Protein AF-G9NHC1-F1 (afdb_monomer)

Secondary structure (DSSP, 8-state):
----------HHHHHHHHHHHHHHHS-----PPTTS-HHHHHHHHHHHHHHHHHHHHHSS--------EEEE--TTTHHHHHHHHHHH-TTSEEEEE-TT-SS--EETTEEEEPHHHHHHHHHT--TT-HHHHHEEEEE-HHHHHSTTS--------------------------PPPPP------------

InterPro domains:
  IPR000330 SNF2, N-terminal domain [PF00176] (25-150)
  IPR027417 P-loop containing nucleoside triphosphate hydrolase [SSF52540] (21-145)
  IPR038718 SNF2-like, N-terminal domain superfamily [G3DSA:3.40.50.10810] (11-159)

Foldseek 3Di:
DDDPDPDPDDLVVVLVVVVVCCVVVVDDDDDDDPPPCPLVSVLVNLVVVLVVLVVVCVPPPNPQFAAEAEAADDPVCLVVSVVVSCVVPVQAAEAEEEPPPPDFDQDPNDTHDDPVVVVVVVVPDGRSDSNNSSYYYYYYPVRCVPPPDDDDDDDDDPDDPPPPDPDPPPPDPDPDDDDDDDDDDDDDDDDD

Nearest PDB structures (foldseek):
  7to2-assembly1_A  TM=6.399E-01  e=1.489E+00  Homo sapiens
  7jk3-assembly1_B  TM=2.546E-0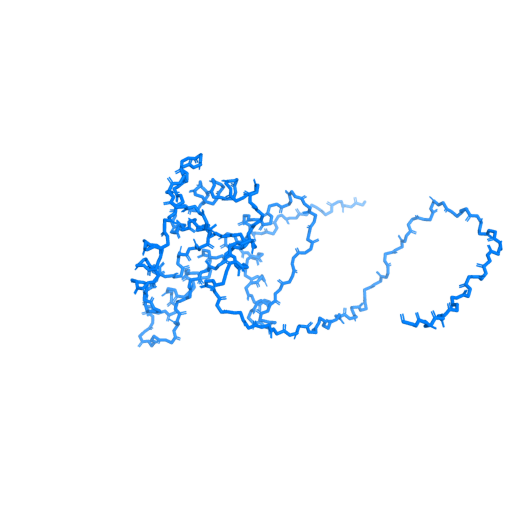1  e=1.489E+00  Drosophila melanogaster
  7xpc-assembly2_C  TM=3.602E-01  e=5.722E+00  Solanum lycopersicum

Solvent-accessible surface area (backbone atoms only — not comparable to full-atom values): 12430 Å² total; per-residue (Å²): 135,83,80,76,75,80,70,79,72,53,70,64,62,55,46,49,53,51,50,54,47,35,70,75,61,72,61,83,85,85,86,70,69,87,91,71,52,62,67,58,51,53,52,51,43,48,55,50,50,35,53,53,48,46,58,54,43,74,45,99,57,82,78,58,72,32,55,66,42,80,44,80,37,59,82,85,53,44,61,58,50,51,52,53,44,48,72,77,40,66,83,48,49,75,43,40,46,58,66,89,52,92,58,64,54,72,51,95,88,43,63,34,46,40,69,71,60,46,52,53,54,58,72,69,50,43,48,83,36,69,66,24,28,35,25,36,39,40,31,29,66,68,32,59,65,42,92,84,52,93,83,82,89,76,94,80,82,82,78,76,78,82,65,98,60,82,74,80,81,72,83,89,82,76,89,73,84,84,77,83,86,80,90,83,84,82,83,86,78,86,79,135

Radius of gyration: 23.49 Å; Cα contacts (8 Å, |Δi|>4): 163; chains: 1; bounding box: 64×56×60 Å

pLDDT: mean 71.67, std 17.67, range [36.22, 90.56]

Mean predicted aligned error: 14.32 Å

Structure (mmCIF, N/CA/C/O backbone):
data_AF-G9NHC1-F1
#
_entry.id   AF-G9NHC1-F1
#
loop_
_atom_site.group_PDB
_atom_site.id
_atom_site.type_symbol
_atom_site.label_atom_id
_atom_site.label_alt_id
_atom_site.label_comp_id
_atom_site.label_asym_id
_atom_site.label_entity_id
_atom_site.label_seq_id
_atom_site.pdbx_PDB_ins_code
_atom_site.Cartn_x
_atom_site.Cartn_y
_atom_site.Cartn_z
_atom_site.occupancy
_atom_site.B_iso_or_equiv
_atom_site.auth_seq_id
_atom_site.auth_comp_id
_atom_site.auth_asym_id
_atom_site.auth_atom_id
_atom_site.pdbx_PDB_model_num
ATOM 1 N N . MET A 1 1 ? 43.800 -13.404 6.581 1.00 40.25 1 MET A N 1
ATOM 2 C CA . MET A 1 1 ? 42.346 -13.585 6.381 1.00 40.25 1 MET A CA 1
ATOM 3 C C . MET A 1 1 ? 41.742 -12.240 6.024 1.00 40.25 1 MET A C 1
ATOM 5 O O . MET A 1 1 ? 41.646 -11.362 6.869 1.00 40.25 1 MET A O 1
ATOM 9 N N . THR A 1 2 ? 41.452 -12.030 4.746 1.00 39.31 2 THR A N 1
ATOM 10 C CA . THR A 1 2 ? 40.876 -10.788 4.229 1.00 39.31 2 THR A CA 1
ATOM 11 C C . THR A 1 2 ? 39.385 -10.758 4.549 1.00 39.31 2 THR A C 1
ATOM 13 O O . THR A 1 2 ? 38.606 -11.541 4.009 1.00 39.31 2 THR A O 1
ATOM 16 N N . HIS A 1 3 ? 38.978 -9.859 5.448 1.00 37.81 3 HIS A N 1
ATOM 17 C CA . HIS A 1 3 ? 37.573 -9.508 5.619 1.00 37.81 3 HIS A CA 1
ATOM 18 C C . HIS A 1 3 ? 37.052 -8.980 4.279 1.00 37.81 3 HIS A C 1
ATOM 20 O O . HIS A 1 3 ? 37.350 -7.850 3.890 1.00 37.81 3 HIS A O 1
ATOM 26 N N . LYS A 1 4 ? 36.287 -9.804 3.551 1.00 39.81 4 LYS A N 1
ATOM 27 C CA . LYS A 1 4 ? 35.480 -9.326 2.428 1.00 39.81 4 LYS A CA 1
ATOM 28 C C . LYS A 1 4 ? 34.515 -8.289 2.995 1.00 39.81 4 LYS A C 1
ATOM 30 O O . LYS A 1 4 ? 33.572 -8.639 3.703 1.00 39.81 4 LYS A O 1
ATOM 35 N N . LYS A 1 5 ? 34.784 -7.009 2.719 1.00 38.62 5 LYS A N 1
ATOM 36 C CA . LYS A 1 5 ? 33.812 -5.931 2.901 1.00 38.62 5 LYS A CA 1
ATOM 37 C C . LYS A 1 5 ? 32.551 -6.361 2.162 1.00 38.62 5 LYS A C 1
ATOM 39 O O . LYS A 1 5 ? 32.595 -6.603 0.960 1.00 38.62 5 LYS A O 1
ATOM 44 N N . HIS A 1 6 ? 31.462 -6.515 2.906 1.00 38.75 6 HIS A N 1
ATOM 45 C CA . HIS A 1 6 ? 30.147 -6.742 2.335 1.00 38.75 6 HIS A CA 1
ATOM 46 C C . HIS A 1 6 ? 29.801 -5.471 1.560 1.00 38.75 6 HIS A C 1
ATOM 48 O O . HIS A 1 6 ? 29.453 -4.448 2.149 1.00 38.75 6 HIS A O 1
ATOM 54 N N .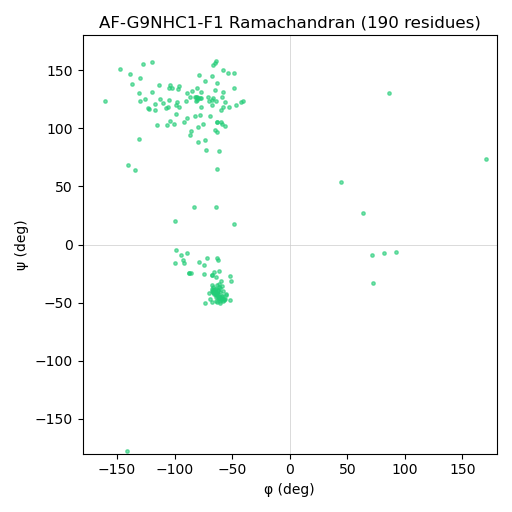 GLU A 1 7 ? 30.017 -5.504 0.250 1.00 36.88 7 GLU A N 1
ATOM 55 C CA . GLU A 1 7 ? 29.646 -4.412 -0.633 1.00 36.88 7 GLU A CA 1
ATOM 56 C C . GLU A 1 7 ? 28.129 -4.218 -0.489 1.00 36.88 7 GLU A C 1
ATOM 58 O O . GLU A 1 7 ? 27.383 -5.207 -0.552 1.00 36.88 7 GLU A O 1
ATOM 63 N N . PRO A 1 8 ? 27.646 -2.998 -0.200 1.00 43.09 8 PRO A N 1
ATOM 64 C CA . PRO A 1 8 ? 26.220 -2.753 -0.136 1.00 43.09 8 PRO A CA 1
ATOM 65 C C . PRO A 1 8 ? 25.671 -3.019 -1.533 1.00 43.09 8 PRO A C 1
ATOM 67 O O . PRO A 1 8 ? 25.899 -2.236 -2.454 1.00 43.09 8 PRO A O 1
ATOM 70 N N . GLN A 1 9 ? 24.978 -4.150 -1.702 1.00 49.19 9 GLN A N 1
ATOM 71 C CA . GLN A 1 9 ? 24.189 -4.401 -2.899 1.00 49.19 9 GLN A CA 1
ATOM 72 C C . GLN A 1 9 ? 23.372 -3.141 -3.159 1.00 49.19 9 GLN A C 1
ATOM 74 O O . GLN A 1 9 ? 22.603 -2.710 -2.298 1.00 49.19 9 GLN A O 1
ATOM 79 N N . SER A 1 10 ? 23.584 -2.538 -4.328 1.00 56.91 10 SER A N 1
ATOM 80 C CA . SER A 1 10 ? 22.787 -1.416 -4.805 1.00 56.91 10 SER A CA 1
ATOM 81 C C . SER A 1 10 ? 21.316 -1.707 -4.510 1.00 56.91 10 SER A C 1
ATOM 83 O O . SER A 1 10 ? 20.785 -2.738 -4.933 1.00 56.91 10 SER A O 1
ATOM 85 N N . ASN A 1 11 ? 20.656 -0.812 -3.766 1.00 67.62 11 ASN A N 1
ATOM 86 C CA . ASN A 1 11 ? 19.249 -0.968 -3.384 1.00 67.62 11 ASN A CA 1
ATOM 87 C C . ASN A 1 11 ? 18.354 -1.254 -4.607 1.00 67.62 11 ASN A C 1
ATOM 89 O O . ASN A 1 11 ? 17.329 -1.917 -4.473 1.00 67.62 11 ASN A O 1
ATOM 93 N N . ALA A 1 12 ? 18.756 -0.808 -5.804 1.00 72.62 12 ALA A N 1
ATOM 94 C CA . ALA A 1 12 ? 18.073 -1.108 -7.058 1.00 72.62 12 ALA A CA 1
ATOM 95 C C . ALA A 1 12 ? 18.206 -2.584 -7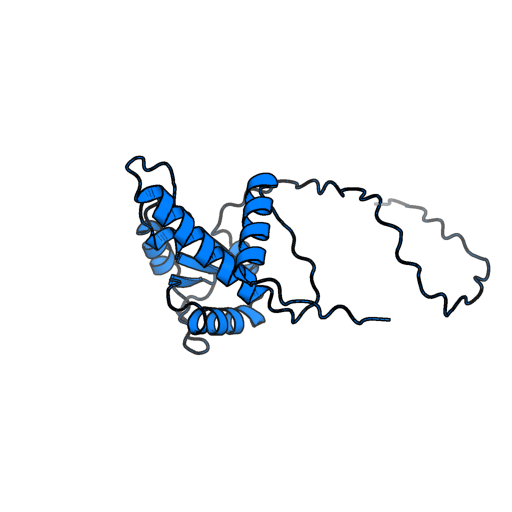.474 1.00 72.62 12 ALA A C 1
ATOM 97 O O . ALA A 1 12 ? 17.197 -3.215 -7.773 1.00 72.62 12 ALA A O 1
ATOM 98 N N . ALA A 1 13 ? 19.412 -3.160 -7.432 1.00 80.12 13 ALA A N 1
ATOM 99 C CA . ALA A 1 13 ? 19.637 -4.569 -7.773 1.00 80.12 13 ALA A CA 1
ATOM 100 C C . ALA A 1 13 ? 18.856 -5.512 -6.841 1.00 80.12 13 ALA A C 1
ATOM 102 O O . ALA A 1 13 ? 18.295 -6.519 -7.274 1.00 80.12 13 ALA A O 1
ATOM 103 N N . TYR A 1 14 ? 18.754 -5.145 -5.561 1.00 82.12 14 TYR A N 1
ATOM 104 C CA . TYR A 1 14 ? 17.958 -5.893 -4.594 1.00 82.12 14 TYR A CA 1
ATOM 105 C C . TYR A 1 14 ? 16.450 -5.843 -4.898 1.00 82.12 14 TYR A C 1
ATOM 107 O O . TYR A 1 14 ? 15.768 -6.863 -4.796 1.00 82.12 14 TYR A O 1
ATOM 115 N N . LEU A 1 15 ? 15.920 -4.683 -5.305 1.00 83.62 15 LEU A N 1
ATOM 116 C CA . LEU A 1 15 ? 14.510 -4.541 -5.689 1.00 83.62 15 LEU A CA 1
ATOM 117 C C . LEU A 1 15 ? 14.170 -5.310 -6.970 1.00 83.62 15 LEU A C 1
ATOM 119 O O . LEU A 1 15 ? 13.107 -5.923 -7.025 1.00 83.62 15 LEU A O 1
ATOM 123 N N . VAL A 1 16 ? 15.077 -5.327 -7.951 1.00 84.62 16 VAL A N 1
ATOM 124 C CA . VAL A 1 16 ? 14.933 -6.139 -9.171 1.00 84.62 16 VAL A CA 1
ATOM 125 C C . VAL A 1 16 ? 14.858 -7.625 -8.814 1.00 84.62 16 VAL A C 1
ATOM 127 O O . VAL A 1 16 ? 13.912 -8.297 -9.203 1.00 84.62 16 VAL A O 1
ATOM 130 N N . CYS A 1 17 ? 15.754 -8.114 -7.952 1.00 84.50 17 CYS A N 1
ATOM 131 C CA . CYS A 1 17 ? 15.714 -9.502 -7.479 1.00 84.50 17 CYS A CA 1
ATOM 132 C C . CYS A 1 17 ? 14.384 -9.862 -6.785 1.00 84.50 17 CYS A C 1
ATOM 134 O O . CYS A 1 17 ? 13.850 -10.953 -6.987 1.00 84.50 17 CYS A O 1
ATOM 136 N N . ILE A 1 18 ? 13.822 -8.954 -5.976 1.00 83.69 18 ILE A N 1
ATOM 137 C CA . ILE A 1 18 ? 12.495 -9.156 -5.367 1.00 83.69 18 ILE A CA 1
ATOM 138 C C . ILE A 1 18 ? 11.408 -9.227 -6.444 1.00 83.69 18 ILE A C 1
ATOM 140 O O . ILE A 1 18 ? 10.546 -10.101 -6.375 1.00 83.69 18 ILE A O 1
ATOM 144 N N . HIS A 1 19 ? 11.440 -8.325 -7.423 1.00 84.88 19 HIS A N 1
ATOM 145 C CA . HIS A 1 19 ? 10.468 -8.279 -8.515 1.00 84.88 19 HIS A CA 1
ATOM 146 C C . HIS A 1 19 ? 10.477 -9.544 -9.365 1.00 84.88 19 HIS A C 1
ATOM 148 O O . HIS A 1 19 ? 9.417 -10.108 -9.624 1.00 84.88 19 HIS A O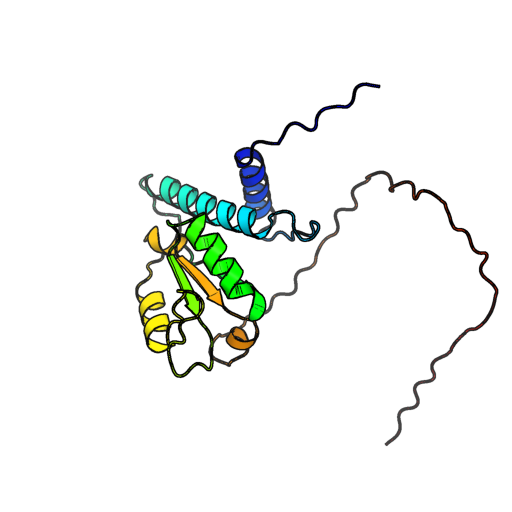 1
ATOM 154 N N . ASP A 1 20 ? 11.658 -10.029 -9.734 1.00 85.50 20 ASP A N 1
ATOM 155 C CA . ASP A 1 20 ? 11.801 -11.236 -10.548 1.00 85.50 20 ASP A CA 1
ATOM 156 C C . ASP A 1 20 ? 11.270 -12.465 -9.804 1.00 85.50 20 ASP A C 1
ATOM 158 O O . ASP A 1 20 ? 10.487 -13.239 -10.354 1.00 85.50 20 ASP A O 1
ATOM 162 N N . LYS A 1 21 ? 11.578 -12.586 -8.505 1.00 82.94 21 LYS A N 1
ATOM 163 C CA . LYS A 1 21 ? 11.013 -13.645 -7.654 1.00 82.94 21 LYS A CA 1
ATOM 164 C C . LYS A 1 21 ? 9.497 -13.548 -7.518 1.00 82.94 21 LYS A C 1
ATOM 166 O O . LYS A 1 21 ? 8.824 -14.572 -7.521 1.00 82.94 21 LYS A O 1
ATOM 171 N N . MET A 1 22 ? 8.949 -12.338 -7.404 1.00 83.31 22 MET A N 1
ATOM 172 C CA . MET A 1 22 ? 7.499 -12.130 -7.364 1.00 83.31 22 MET A CA 1
ATOM 173 C C . MET A 1 22 ? 6.832 -12.500 -8.694 1.00 83.31 22 MET A C 1
ATOM 175 O O . MET A 1 22 ? 5.737 -13.055 -8.672 1.00 83.31 22 MET A O 1
ATOM 179 N N . LYS A 1 23 ? 7.479 -12.234 -9.838 1.00 81.69 23 LYS A N 1
ATOM 180 C CA . LYS A 1 23 ? 7.000 -12.660 -11.162 1.00 81.69 23 LYS A CA 1
ATOM 181 C C . LYS A 1 23 ? 6.995 -14.182 -11.314 1.00 81.69 23 LYS A C 1
ATOM 183 O O . LYS A 1 23 ? 6.042 -14.715 -11.868 1.00 81.69 23 LYS A O 1
ATOM 188 N N . GLU A 1 24 ? 8.029 -14.863 -10.822 1.00 81.38 24 GLU A N 1
ATOM 189 C CA . GLU A 1 24 ? 8.158 -16.325 -10.906 1.00 81.38 24 GLU A CA 1
ATOM 190 C C . GLU A 1 24 ? 7.211 -17.046 -9.934 1.00 81.38 24 GLU A C 1
ATOM 192 O O . GLU A 1 24 ? 6.471 -17.943 -10.327 1.00 81.38 24 GLU A O 1
ATOM 197 N N . ALA A 1 25 ? 7.219 -16.654 -8.657 1.00 77.81 25 ALA A N 1
ATOM 198 C CA . ALA A 1 25 ? 6.522 -17.372 -7.591 1.00 77.81 25 ALA A CA 1
ATOM 199 C C . ALA A 1 25 ? 5.091 -16.871 -7.331 1.00 77.81 25 ALA A C 1
ATOM 201 O O . ALA A 1 25 ? 4.331 -17.517 -6.608 1.00 77.81 25 ALA A O 1
ATOM 202 N N . GLY A 1 26 ? 4.728 -15.685 -7.830 1.00 76.62 26 GLY A N 1
ATOM 203 C CA . GLY A 1 26 ? 3.461 -14.996 -7.544 1.00 76.62 26 GLY A CA 1
ATOM 204 C C . GLY A 1 26 ? 3.365 -14.406 -6.129 1.00 76.62 26 GLY A C 1
ATOM 205 O O . GLY A 1 26 ? 2.771 -13.343 -5.935 1.00 76.62 26 GLY A O 1
ATOM 206 N N . HIS A 1 27 ? 3.985 -15.049 -5.135 1.00 79.06 27 HIS A N 1
ATOM 207 C CA . HIS A 1 27 ? 4.003 -14.625 -3.736 1.00 79.06 27 HIS A CA 1
ATOM 208 C C . HIS A 1 27 ? 5.392 -14.818 -3.115 1.00 79.06 27 HIS A C 1
ATOM 210 O O . HIS A 1 27 ? 6.104 -15.767 -3.432 1.00 79.06 27 HIS A O 1
ATOM 216 N N . CYS A 1 28 ? 5.779 -13.936 -2.191 1.00 78.56 28 CYS A N 1
ATOM 217 C CA . CYS A 1 28 ? 7.037 -14.038 -1.451 1.00 78.56 28 CYS A CA 1
ATOM 218 C C . CYS A 1 28 ? 6.822 -13.716 0.027 1.00 78.56 28 CYS A C 1
ATOM 220 O O . CYS A 1 28 ? 6.154 -12.740 0.370 1.00 78.56 28 CYS A O 1
ATOM 222 N N . LEU A 1 29 ? 7.451 -14.503 0.902 1.00 81.88 29 LEU A N 1
ATOM 223 C CA . LEU A 1 29 ? 7.491 -14.243 2.337 1.00 81.88 29 LEU A CA 1
ATOM 224 C C . LEU A 1 29 ? 8.852 -13.659 2.721 1.00 81.88 29 LEU A C 1
ATOM 226 O O . LEU A 1 29 ? 9.896 -14.156 2.299 1.00 81.88 29 LEU A O 1
ATOM 230 N N . ARG A 1 30 ? 8.851 -12.601 3.539 1.00 80.81 30 ARG A N 1
ATOM 231 C CA . ARG A 1 30 ? 10.084 -11.964 4.012 1.00 80.81 30 ARG A CA 1
ATOM 232 C C . ARG A 1 30 ? 10.245 -12.094 5.521 1.00 80.81 30 ARG A C 1
ATOM 234 O O . ARG A 1 30 ? 9.676 -11.318 6.284 1.00 80.81 30 ARG A O 1
ATOM 241 N N . CYS A 1 31 ? 11.117 -13.010 5.929 1.00 83.75 31 CYS A N 1
ATOM 242 C CA . CYS A 1 31 ? 11.322 -13.402 7.328 1.00 83.75 31 CYS A CA 1
ATOM 243 C C . CYS A 1 31 ? 12.548 -12.758 8.004 1.00 83.75 31 CYS A C 1
ATOM 245 O O . CYS A 1 31 ? 13.046 -13.267 9.002 1.00 83.75 31 CYS A O 1
ATOM 247 N N . ASN A 1 32 ? 13.064 -11.639 7.487 1.00 83.56 32 ASN A N 1
ATOM 248 C CA . ASN A 1 32 ? 14.242 -10.987 8.075 1.00 83.56 32 ASN A CA 1
ATOM 249 C C . ASN A 1 32 ? 13.953 -10.453 9.493 1.00 83.56 32 ASN A C 1
ATOM 251 O O . ASN A 1 32 ? 12.814 -10.080 9.802 1.00 83.56 32 ASN A O 1
ATOM 255 N N . LYS A 1 33 ? 15.006 -10.294 10.311 1.00 82.94 33 LYS A N 1
ATOM 256 C CA . LYS A 1 33 ? 14.941 -9.714 11.668 1.00 82.94 33 LYS A CA 1
ATOM 257 C C . LYS A 1 33 ? 14.160 -8.386 11.706 1.00 82.94 33 LYS A C 1
ATOM 259 O O . LYS A 1 33 ? 14.115 -7.620 10.732 1.00 82.94 33 LYS A O 1
ATOM 264 N N . MET A 1 34 ? 13.473 -8.122 12.819 1.00 84.00 34 MET A N 1
ATOM 265 C CA . MET A 1 34 ? 12.818 -6.830 13.071 1.00 84.00 34 MET A CA 1
ATOM 266 C C . MET A 1 34 ? 13.836 -5.678 13.029 1.00 84.00 34 MET A C 1
ATOM 268 O O . MET A 1 34 ? 15.016 -5.884 13.291 1.00 84.00 34 MET A O 1
ATOM 272 N N . GLY A 1 35 ? 13.389 -4.484 12.630 1.00 81.56 35 GLY A N 1
ATOM 273 C CA . GLY A 1 35 ? 14.249 -3.296 12.516 1.00 81.56 35 GLY A CA 1
ATOM 274 C C . GLY A 1 35 ? 15.079 -3.184 11.229 1.00 81.56 35 GLY A C 1
ATOM 275 O O . GLY A 1 35 ? 15.636 -2.128 10.966 1.00 81.56 35 GLY A O 1
ATOM 276 N N . LEU A 1 36 ? 15.112 -4.205 10.365 1.00 82.62 36 LEU A N 1
ATOM 277 C CA . LEU A 1 36 ? 15.905 -4.189 9.120 1.00 82.62 36 LEU A CA 1
ATOM 278 C C . LEU A 1 36 ? 15.220 -3.481 7.930 1.00 82.62 36 LEU A C 1
ATOM 280 O O . LEU A 1 36 ? 15.355 -3.909 6.785 1.00 82.62 36 LEU A O 1
ATOM 284 N N . GLY A 1 37 ? 14.413 -2.447 8.185 1.00 83.00 37 GLY A N 1
ATOM 285 C CA . GLY A 1 37 ? 13.832 -1.614 7.120 1.00 83.00 37 GLY A CA 1
ATOM 286 C C . GLY A 1 37 ? 12.878 -2.334 6.153 1.00 83.00 37 GLY A C 1
ATOM 287 O O . GLY A 1 37 ? 12.736 -1.921 5.003 1.00 83.00 37 GLY A O 1
ATOM 288 N N . LYS A 1 38 ? 12.206 -3.413 6.583 1.00 85.12 38 LYS A N 1
ATOM 289 C CA . LYS A 1 38 ? 11.281 -4.184 5.724 1.00 85.12 38 LYS A CA 1
ATOM 290 C C . LYS A 1 38 ? 10.187 -3.310 5.099 1.00 85.12 38 LYS A C 1
ATOM 292 O O . LYS A 1 38 ? 9.938 -3.434 3.903 1.00 85.12 38 LYS A O 1
ATOM 297 N N . THR A 1 39 ? 9.601 -2.408 5.888 1.00 83.88 39 THR A N 1
ATOM 298 C CA . THR A 1 39 ? 8.585 -1.439 5.448 1.00 83.88 39 THR A CA 1
ATOM 299 C C . THR A 1 39 ? 9.091 -0.587 4.289 1.00 83.88 39 THR A C 1
ATOM 301 O O . THR A 1 39 ? 8.419 -0.464 3.272 1.00 83.88 39 THR A O 1
ATOM 304 N N . MET A 1 40 ? 10.311 -0.062 4.411 1.00 85.88 40 MET A N 1
ATOM 305 C CA . MET A 1 40 ? 10.930 0.807 3.411 1.00 85.88 40 MET A CA 1
ATOM 306 C C . MET A 1 40 ? 11.204 0.091 2.096 1.00 85.88 40 MET A C 1
ATOM 308 O O . MET A 1 40 ? 10.945 0.634 1.027 1.00 85.88 40 MET A O 1
ATOM 312 N N . VAL A 1 41 ? 11.687 -1.147 2.158 1.00 86.38 41 VAL A N 1
ATOM 313 C CA . VAL A 1 41 ? 11.883 -1.943 0.943 1.00 86.38 41 VAL A CA 1
ATOM 314 C C . VAL A 1 41 ? 10.548 -2.289 0.291 1.00 86.38 41 VAL A C 1
ATOM 316 O O . VAL A 1 41 ? 10.448 -2.231 -0.928 1.00 86.38 41 VAL A O 1
ATOM 319 N N . PHE A 1 42 ? 9.521 -2.631 1.075 1.00 84.56 42 PHE A N 1
ATOM 320 C CA . PHE A 1 42 ? 8.189 -2.902 0.534 1.00 84.56 42 PHE A CA 1
ATOM 321 C C . PHE A 1 42 ? 7.613 -1.658 -0.162 1.00 84.56 42 PHE A C 1
ATOM 323 O O . PHE A 1 42 ? 7.164 -1.734 -1.300 1.00 84.56 42 PHE A O 1
ATOM 330 N N . ALA A 1 43 ? 7.737 -0.490 0.467 1.00 84.44 43 ALA A N 1
ATOM 331 C CA . ALA A 1 43 ? 7.390 0.809 -0.104 1.00 84.44 43 ALA A CA 1
ATOM 332 C C . ALA A 1 43 ? 8.134 1.122 -1.410 1.00 84.44 43 ALA A C 1
ATOM 334 O O . ALA A 1 43 ? 7.531 1.520 -2.410 1.00 84.44 43 ALA A O 1
ATOM 335 N N . ALA A 1 44 ? 9.448 0.897 -1.418 1.00 87.00 44 ALA A N 1
ATOM 336 C CA . ALA A 1 44 ? 10.279 1.092 -2.595 1.00 87.00 44 ALA A CA 1
ATOM 337 C C . ALA A 1 44 ? 9.890 0.134 -3.730 1.00 87.00 44 ALA A C 1
ATOM 339 O O . ALA A 1 44 ? 9.848 0.554 -4.884 1.00 87.00 44 ALA A O 1
ATOM 340 N N . TYR A 1 45 ? 9.540 -1.113 -3.404 1.00 87.31 45 TYR A N 1
ATOM 341 C CA . TYR A 1 45 ? 9.044 -2.089 -4.369 1.00 87.31 45 TYR A CA 1
ATOM 342 C C . TYR A 1 45 ? 7.721 -1.651 -5.009 1.00 87.31 45 TYR A C 1
ATOM 344 O O . TYR A 1 45 ? 7.598 -1.713 -6.227 1.00 87.31 45 TYR A O 1
ATOM 352 N N . ILE A 1 46 ? 6.767 -1.125 -4.232 1.00 84.19 46 ILE A N 1
ATOM 353 C CA . ILE A 1 46 ? 5.496 -0.596 -4.767 1.00 84.19 46 ILE A CA 1
ATOM 354 C C . ILE A 1 46 ? 5.762 0.518 -5.779 1.00 84.19 46 ILE A C 1
ATOM 356 O O . ILE A 1 46 ? 5.248 0.493 -6.895 1.00 84.19 46 ILE A O 1
ATOM 360 N N . LYS A 1 47 ? 6.618 1.478 -5.411 1.00 85.00 47 LYS A N 1
ATOM 361 C CA . LYS A 1 47 ? 6.991 2.586 -6.296 1.00 85.00 47 LYS A CA 1
ATOM 362 C C . LYS A 1 47 ? 7.709 2.097 -7.554 1.00 85.00 47 LYS A C 1
ATOM 364 O O . LYS A 1 47 ? 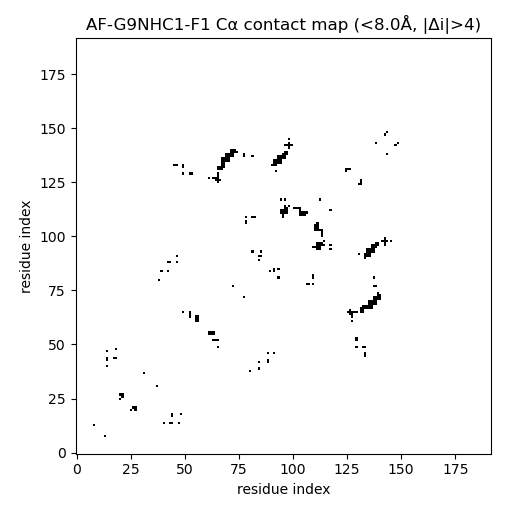7.457 2.618 -8.637 1.00 85.00 47 LYS A O 1
ATOM 369 N N . TYR A 1 48 ? 8.608 1.125 -7.413 1.00 87.00 48 TYR A N 1
ATOM 370 C CA . TYR A 1 48 ? 9.280 0.494 -8.544 1.00 87.00 48 TYR A CA 1
ATOM 371 C C . TYR A 1 48 ? 8.263 -0.175 -9.476 1.00 87.00 48 TYR A C 1
ATOM 373 O O . TYR A 1 48 ? 8.261 0.108 -10.670 1.00 87.00 48 TYR A O 1
ATOM 381 N N . ARG A 1 49 ? 7.330 -0.966 -8.932 1.00 83.69 49 ARG A N 1
ATOM 382 C CA . ARG A 1 49 ? 6.304 -1.653 -9.720 1.00 83.69 49 ARG A CA 1
ATOM 383 C C . ARG A 1 49 ? 5.382 -0.684 -10.458 1.00 83.69 49 ARG A C 1
ATOM 385 O O . ARG A 1 49 ? 5.094 -0.930 -11.624 1.00 83.69 49 ARG A O 1
ATOM 392 N N . ALA A 1 50 ? 4.957 0.402 -9.810 1.00 83.75 50 ALA A N 1
ATOM 393 C CA . ALA A 1 50 ? 4.142 1.436 -10.447 1.00 83.75 50 ALA A CA 1
ATOM 394 C C . ALA A 1 50 ? 4.859 2.053 -11.661 1.00 83.75 50 ALA A C 1
ATOM 396 O O . ALA A 1 50 ? 4.273 2.153 -12.732 1.00 83.75 50 ALA A O 1
ATOM 397 N N . ARG A 1 51 ? 6.156 2.366 -11.530 1.00 84.75 51 ARG A N 1
ATOM 398 C CA . ARG A 1 51 ? 6.973 2.893 -12.638 1.00 84.75 51 ARG A CA 1
ATOM 399 C C . ARG A 1 51 ? 7.166 1.900 -13.779 1.00 84.75 51 ARG A C 1
ATOM 401 O O . ARG A 1 51 ? 7.193 2.308 -14.931 1.00 84.75 51 ARG A O 1
ATOM 408 N N . GLU A 1 52 ? 7.340 0.619 -13.475 1.00 83.50 52 GLU A N 1
ATOM 409 C CA . GLU A 1 52 ? 7.449 -0.407 -14.520 1.00 83.50 52 GLU A CA 1
ATOM 410 C C . GLU A 1 52 ? 6.133 -0.540 -15.297 1.00 83.50 52 GLU A C 1
ATOM 412 O O . GLU A 1 52 ? 6.154 -0.563 -16.520 1.00 83.50 52 GLU A O 1
ATOM 417 N N . LEU A 1 53 ? 4.986 -0.528 -14.604 1.00 81.62 53 LEU A N 1
ATOM 418 C CA . LEU A 1 53 ? 3.672 -0.548 -15.257 1.00 81.62 53 LEU A CA 1
ATOM 419 C C . LEU A 1 53 ? 3.422 0.697 -16.127 1.00 81.62 53 LEU A C 1
ATOM 421 O O . LEU A 1 53 ? 2.781 0.586 -17.167 1.00 81.62 53 LEU A O 1
ATOM 425 N N . GLU A 1 54 ? 3.920 1.864 -15.711 1.00 82.19 54 GLU A N 1
ATOM 426 C CA . GLU A 1 54 ? 3.860 3.106 -16.495 1.00 82.19 54 GLU A CA 1
ATOM 427 C C . GLU A 1 54 ? 4.642 2.985 -17.808 1.00 82.19 54 GLU A C 1
ATOM 429 O O . GLU A 1 54 ? 4.086 3.247 -18.871 1.00 82.19 54 GLU A O 1
ATOM 434 N N . LYS A 1 55 ? 5.892 2.504 -17.754 1.00 82.81 55 LYS A N 1
ATOM 435 C CA . LYS A 1 55 ? 6.714 2.283 -18.957 1.00 82.81 55 LYS A CA 1
ATOM 436 C C . LYS A 1 55 ? 6.079 1.283 -19.920 1.00 82.81 55 LYS A C 1
ATOM 438 O O . LYS A 1 55 ? 6.107 1.493 -21.128 1.00 82.81 55 LYS A O 1
ATOM 443 N N . ASP A 1 56 ? 5.504 0.205 -19.385 1.00 75.75 56 ASP A N 1
ATOM 444 C CA . ASP A 1 56 ? 4.843 -0.820 -20.194 1.00 75.75 56 ASP A CA 1
ATOM 445 C C . ASP A 1 56 ? 3.608 -0.261 -20.933 1.00 75.75 56 ASP A C 1
ATOM 447 O O . ASP A 1 56 ? 3.274 -0.760 -22.006 1.00 75.75 56 ASP A O 1
ATOM 451 N N . ASN A 1 57 ? 2.943 0.769 -20.387 1.00 72.00 57 ASN A N 1
ATOM 452 C CA . ASN A 1 57 ? 1.773 1.419 -20.996 1.00 72.00 57 ASN A CA 1
ATOM 453 C C . ASN A 1 57 ? 2.116 2.555 -21.976 1.00 72.00 57 ASN A C 1
ATOM 455 O O . ASN A 1 57 ? 1.317 2.830 -22.869 1.00 72.00 57 ASN A O 1
ATOM 459 N N . ASP A 1 58 ? 3.285 3.193 -21.854 1.00 69.06 58 ASP A N 1
ATOM 460 C CA . ASP A 1 58 ? 3.758 4.201 -22.822 1.00 69.06 58 ASP A CA 1
ATOM 461 C C . ASP A 1 58 ? 4.031 3.590 -24.211 1.00 69.06 58 ASP A C 1
ATOM 463 O O . ASP A 1 58 ? 3.964 4.261 -25.248 1.00 69.06 58 ASP A O 1
ATOM 467 N N . HIS A 1 59 ? 4.298 2.286 -24.262 1.00 58.66 59 HIS A N 1
ATOM 468 C CA . HIS A 1 59 ? 4.338 1.533 -25.505 1.00 58.66 59 HIS A CA 1
ATOM 469 C C . HIS A 1 59 ? 2.904 1.173 -25.922 1.00 58.66 59 HIS A C 1
ATOM 471 O O . HIS A 1 59 ? 2.170 0.599 -25.133 1.00 58.66 59 HIS A O 1
ATOM 477 N N . ARG A 1 60 ? 2.524 1.517 -27.168 1.00 53.72 60 ARG A N 1
ATOM 478 C CA . ARG A 1 60 ? 1.179 1.538 -27.819 1.00 53.72 60 ARG A CA 1
ATOM 479 C C . ARG A 1 60 ? 0.254 0.301 -27.694 1.00 53.72 60 ARG A C 1
ATOM 481 O O . ARG A 1 60 ? -0.678 0.161 -28.482 1.00 53.72 60 ARG A O 1
ATOM 488 N N . ASN A 1 61 ? 0.477 -0.611 -26.758 1.00 55.66 61 ASN A N 1
ATOM 489 C CA . ASN A 1 61 ? -0.354 -1.775 -26.515 1.00 55.66 61 ASN A CA 1
ATOM 490 C C . ASN A 1 61 ? -0.671 -1.879 -25.010 1.00 55.66 61 ASN A C 1
ATOM 492 O O . ASN A 1 61 ? 0.101 -2.497 -24.272 1.00 55.66 61 ASN A O 1
ATOM 496 N N . PRO A 1 62 ? -1.781 -1.275 -24.540 1.00 61.81 62 PRO A N 1
ATOM 497 C CA . PRO A 1 62 ? -2.120 -1.209 -23.125 1.00 61.81 62 PRO A CA 1
ATOM 498 C C . PRO A 1 62 ? -2.570 -2.580 -22.612 1.00 61.81 62 PRO A C 1
ATOM 500 O O . PRO A 1 62 ? -3.755 -2.894 -22.532 1.00 61.81 62 PRO A O 1
ATOM 503 N N . LYS A 1 63 ? -1.602 -3.440 -22.297 1.00 62.25 63 LYS A N 1
ATOM 504 C CA . LYS A 1 63 ? -1.843 -4.746 -21.664 1.00 62.25 63 LYS A CA 1
ATOM 505 C C . LYS A 1 63 ? -1.757 -4.671 -20.140 1.00 62.25 63 LYS A C 1
ATOM 507 O O . LYS A 1 63 ? -2.156 -5.612 -19.458 1.00 62.25 63 LYS A O 1
ATOM 512 N N . SER A 1 64 ? -1.229 -3.573 -19.607 1.00 66.38 64 SER A N 1
ATOM 513 C CA . SER A 1 64 ? -0.898 -3.441 -18.194 1.00 66.38 64 SER A CA 1
ATOM 514 C C . SER A 1 64 ? -2.063 -2.840 -17.416 1.00 66.38 64 SER A C 1
ATOM 516 O O . SER A 1 64 ? -2.337 -1.645 -17.496 1.00 66.38 64 SER A O 1
ATOM 518 N N . THR A 1 65 ? -2.749 -3.684 -16.646 1.00 74.31 65 THR A N 1
ATOM 519 C CA . THR A 1 65 ? -3.762 -3.262 -15.672 1.00 74.31 65 THR A CA 1
ATOM 520 C C . THR A 1 65 ? -3.074 -2.716 -14.420 1.00 74.31 65 THR A C 1
ATOM 522 O O . THR A 1 65 ? -2.242 -3.393 -13.808 1.00 74.31 65 THR A O 1
ATOM 525 N N . PHE A 1 66 ? -3.426 -1.498 -14.017 1.00 79.50 66 PHE A N 1
ATOM 526 C CA . PHE A 1 66 ? -2.985 -0.914 -12.759 1.00 79.50 66 PHE A CA 1
ATOM 527 C C . PHE A 1 66 ? -3.873 -1.406 -11.615 1.00 79.50 66 PHE A C 1
ATOM 529 O O . PHE A 1 66 ? -5.097 -1.292 -11.659 1.00 79.50 66 PHE A O 1
ATOM 536 N N . PHE A 1 67 ? -3.243 -1.939 -10.568 1.00 75.94 67 PHE A N 1
ATOM 537 C CA . PHE A 1 67 ? -3.932 -2.401 -9.367 1.00 75.94 67 PHE A CA 1
ATOM 538 C C . PHE A 1 67 ? -3.562 -1.533 -8.175 1.00 75.94 67 PHE A C 1
ATOM 540 O O . PHE A 1 67 ? -2.391 -1.222 -7.953 1.00 75.94 67 PHE A O 1
ATOM 547 N N . LEU A 1 68 ? -4.574 -1.207 -7.378 1.00 83.69 68 LEU A N 1
ATOM 548 C CA . LEU A 1 68 ? -4.394 -0.604 -6.069 1.00 83.69 68 LEU A CA 1
ATOM 549 C C . LEU A 1 68 ? -3.739 -1.601 -5.109 1.00 83.69 68 LEU A C 1
ATOM 551 O O . LEU A 1 68 ? -4.029 -2.798 -5.131 1.00 83.69 68 LEU A O 1
ATOM 555 N N . LEU A 1 69 ? -2.890 -1.092 -4.220 1.00 86.31 69 LEU A N 1
ATOM 556 C CA . LEU A 1 69 ? -2.253 -1.907 -3.200 1.00 86.31 69 LEU A CA 1
ATOM 557 C C . LEU A 1 69 ? -2.989 -1.825 -1.862 1.00 86.31 69 LEU A C 1
ATOM 559 O O . LEU A 1 69 ? -3.250 -0.736 -1.355 1.00 86.31 69 LEU A O 1
ATOM 563 N N . LEU A 1 70 ? -3.222 -2.979 -1.240 1.00 87.94 70 LEU A N 1
ATOM 564 C CA . LEU A 1 70 ? -3.735 -3.089 0.121 1.00 87.94 70 LEU A CA 1
ATOM 565 C C . LEU A 1 70 ? -2.618 -3.489 1.097 1.00 87.94 70 LEU A C 1
ATOM 567 O O . LEU A 1 70 ? -1.977 -4.524 0.932 1.00 87.94 70 LEU A O 1
ATOM 571 N N . ILE A 1 71 ? -2.418 -2.689 2.142 1.00 89.19 71 ILE A N 1
ATOM 572 C CA . ILE A 1 71 ? -1.516 -2.970 3.260 1.00 89.19 71 ILE A CA 1
ATOM 573 C C . ILE A 1 71 ? -2.348 -3.177 4.517 1.00 89.19 71 ILE A C 1
ATOM 575 O O . ILE A 1 71 ? -3.121 -2.309 4.924 1.00 89.19 71 ILE A O 1
ATOM 579 N N . ILE A 1 72 ? -2.139 -4.317 5.163 1.00 88.94 72 ILE A N 1
ATOM 580 C CA . ILE A 1 72 ? -2.827 -4.684 6.395 1.00 88.94 72 ILE A CA 1
ATOM 581 C C . ILE A 1 72 ? -1.821 -4.572 7.529 1.00 88.94 72 ILE A C 1
ATOM 583 O O . ILE A 1 72 ? -0.820 -5.285 7.544 1.00 88.94 72 ILE A O 1
ATOM 587 N N . ASN A 1 73 ? -2.088 -3.681 8.477 1.00 87.81 73 ASN A N 1
ATOM 588 C CA . ASN A 1 73 ? -1.230 -3.470 9.633 1.00 87.81 73 ASN A CA 1
ATOM 589 C C . ASN A 1 73 ? -2.011 -3.564 10.947 1.00 87.81 73 ASN A C 1
ATOM 591 O O . ASN A 1 73 ? -3.215 -3.295 10.990 1.00 87.81 73 ASN A O 1
ATOM 595 N N . PRO A 1 74 ? -1.327 -3.901 12.049 1.00 86.38 74 PRO A N 1
ATOM 596 C CA . PRO A 1 74 ? -1.831 -3.644 13.389 1.00 86.38 74 PRO A CA 1
ATOM 597 C C . PRO A 1 74 ? -2.218 -2.169 13.597 1.00 86.38 74 PRO A C 1
ATOM 599 O O . PRO A 1 74 ? -1.594 -1.257 13.051 1.00 86.38 74 PRO A O 1
ATOM 602 N N . VAL A 1 75 ? -3.235 -1.927 14.433 1.00 82.44 75 VAL A N 1
ATOM 603 C CA . VAL A 1 75 ? -3.758 -0.574 14.718 1.00 82.44 75 VAL A CA 1
ATOM 604 C C . VAL A 1 75 ? -2.670 0.343 15.291 1.00 82.44 75 VAL A C 1
ATOM 606 O O . VAL A 1 75 ? -2.632 1.527 14.976 1.00 82.44 75 VAL A O 1
ATOM 609 N N . ASN A 1 76 ? -1.766 -0.196 16.109 1.00 82.81 76 ASN A N 1
ATOM 610 C CA . ASN A 1 76 ? -0.717 0.567 16.787 1.00 82.81 76 ASN A CA 1
ATOM 611 C C . ASN A 1 76 ? 0.434 1.006 15.862 1.00 82.81 76 ASN A C 1
ATOM 613 O O . ASN A 1 76 ? 1.082 2.008 16.151 1.00 82.81 76 ASN A O 1
ATOM 617 N N . THR A 1 77 ? 0.6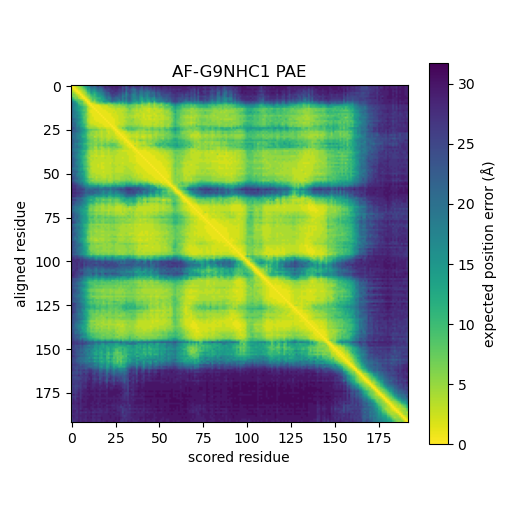94 0.307 14.751 1.00 84.81 77 THR A N 1
ATOM 618 C CA . THR A 1 77 ? 1.834 0.608 13.858 1.00 84.81 77 THR A CA 1
ATOM 619 C C . THR A 1 77 ? 1.454 1.409 12.619 1.00 84.81 77 THR A C 1
ATOM 621 O O . THR A 1 77 ? 2.311 2.000 11.963 1.00 84.81 77 THR A O 1
ATOM 624 N N . ILE A 1 78 ? 0.169 1.477 12.286 1.00 84.38 78 ILE A N 1
ATOM 625 C CA . ILE A 1 78 ? -0.317 2.102 11.053 1.00 84.38 78 ILE A CA 1
ATOM 626 C C . ILE A 1 78 ? 0.023 3.597 10.941 1.00 84.38 78 ILE A C 1
ATOM 628 O O . ILE A 1 78 ? 0.321 4.076 9.850 1.00 84.38 78 ILE A O 1
ATOM 632 N N . HIS A 1 79 ? 0.048 4.337 12.055 1.00 82.12 79 HIS A N 1
ATOM 633 C CA . HIS A 1 79 ? 0.409 5.757 12.058 1.00 82.12 79 HIS A CA 1
ATOM 634 C C . HIS A 1 79 ? 1.892 5.962 11.778 1.00 82.12 79 HIS A C 1
ATOM 636 O O . HIS A 1 79 ? 2.258 6.854 11.014 1.00 82.12 79 HIS A O 1
ATOM 642 N N . GLN A 1 80 ? 2.734 5.116 12.374 1.00 85.12 80 GLN A N 1
ATOM 643 C CA . GLN A 1 80 ? 4.164 5.116 12.105 1.00 85.12 80 GLN A CA 1
ATOM 644 C C . GLN A 1 80 ? 4.414 4.810 10.629 1.00 85.12 80 GLN A C 1
ATOM 646 O O . GLN A 1 80 ? 5.130 5.554 9.967 1.00 85.12 80 GLN A O 1
ATOM 651 N N . ILE A 1 81 ? 3.742 3.790 10.093 1.00 86.75 81 ILE A N 1
ATOM 652 C CA . ILE A 1 81 ? 3.862 3.407 8.685 1.00 86.75 81 ILE A CA 1
ATOM 653 C C . ILE A 1 81 ? 3.382 4.534 7.773 1.00 86.75 81 ILE A C 1
ATOM 655 O O . ILE A 1 81 ? 4.093 4.897 6.845 1.00 86.75 81 ILE A O 1
ATOM 659 N N . HIS A 1 82 ? 2.235 5.156 8.050 1.00 87.19 82 HIS A N 1
ATOM 660 C CA . HIS A 1 82 ? 1.776 6.306 7.272 1.00 87.19 82 HIS A CA 1
ATOM 661 C C . HIS A 1 82 ? 2.790 7.456 7.304 1.00 87.19 82 HIS A C 1
ATOM 663 O O . HIS A 1 82 ? 3.119 8.018 6.264 1.00 87.19 82 HIS A O 1
ATOM 669 N N . LYS A 1 83 ? 3.329 7.802 8.478 1.00 87.06 83 LYS A N 1
ATOM 670 C CA . LYS A 1 83 ? 4.339 8.861 8.594 1.00 87.06 83 LYS A CA 1
ATOM 671 C C . LYS A 1 83 ? 5.593 8.522 7.782 1.00 87.06 83 LYS A C 1
ATOM 673 O O . LYS A 1 83 ? 6.034 9.341 6.981 1.00 87.06 83 LYS A O 1
ATOM 678 N N . GLU A 1 84 ? 6.135 7.319 7.952 1.00 87.44 84 GLU A N 1
ATOM 679 C CA . GLU A 1 84 ? 7.325 6.853 7.234 1.00 87.44 84 GLU A CA 1
ATOM 680 C C . GLU A 1 84 ? 7.106 6.845 5.718 1.00 87.44 84 GLU A C 1
ATOM 682 O O . GLU A 1 84 ? 7.932 7.370 4.970 1.00 87.44 84 GLU A O 1
ATOM 687 N N . LEU A 1 85 ? 5.975 6.315 5.254 1.00 87.75 85 LEU A N 1
ATOM 688 C CA . LEU A 1 85 ? 5.649 6.263 3.835 1.00 87.75 85 LEU A CA 1
ATOM 689 C C . LEU A 1 85 ? 5.448 7.658 3.244 1.00 87.75 85 LEU A C 1
ATOM 691 O O . LEU A 1 85 ? 5.935 7.916 2.147 1.00 87.75 85 LEU A O 1
ATOM 695 N N . LYS A 1 86 ? 4.787 8.579 3.958 1.00 88.00 86 LYS A N 1
ATOM 696 C CA . LYS A 1 86 ? 4.548 9.933 3.438 1.00 88.00 86 LYS A CA 1
ATOM 697 C C . LYS A 1 86 ? 5.845 10.720 3.293 1.00 88.00 86 LYS A C 1
ATOM 699 O O . LYS A 1 86 ? 5.998 11.439 2.310 1.00 88.00 86 LYS A O 1
ATOM 704 N N . ILE A 1 87 ? 6.757 10.571 4.256 1.00 89.00 87 ILE A N 1
ATOM 705 C CA . ILE A 1 87 ? 8.060 11.244 4.256 1.00 89.00 87 ILE A CA 1
ATOM 706 C C . ILE A 1 87 ? 8.935 10.715 3.119 1.00 89.00 87 ILE A C 1
ATOM 708 O O . ILE A 1 87 ? 9.494 11.494 2.355 1.00 89.00 87 ILE A O 1
ATOM 712 N N . ASN A 1 88 ? 9.047 9.393 2.987 1.00 88.50 88 ASN A N 1
ATOM 713 C CA . ASN A 1 88 ? 10.000 8.797 2.052 1.00 88.50 88 ASN A CA 1
ATOM 714 C C . ASN A 1 88 ? 9.445 8.624 0.629 1.00 88.50 88 ASN A C 1
ATOM 716 O O . ASN A 1 88 ? 10.202 8.559 -0.341 1.00 88.50 88 ASN A O 1
ATOM 720 N N . PHE A 1 89 ? 8.124 8.536 0.489 1.00 88.69 89 PHE A N 1
ATOM 721 C CA . PHE A 1 89 ? 7.442 8.276 -0.776 1.00 88.69 89 PHE A CA 1
ATOM 722 C C . PHE A 1 89 ? 6.250 9.231 -0.949 1.00 88.69 89 PHE A C 1
ATOM 724 O O . PHE A 1 89 ? 5.103 8.788 -1.036 1.00 88.69 89 PHE A O 1
ATOM 731 N N . PRO A 1 90 ? 6.495 10.553 -1.046 1.00 87.75 90 PRO A N 1
ATOM 732 C CA . PRO A 1 90 ? 5.431 11.559 -1.118 1.00 87.75 90 PRO A CA 1
ATOM 733 C C . PRO A 1 90 ? 4.526 11.399 -2.348 1.00 87.75 90 PRO A C 1
ATOM 735 O O . PRO A 1 90 ? 3.379 11.840 -2.316 1.00 87.75 90 PRO A O 1
ATOM 738 N N . THR A 1 91 ? 5.036 10.736 -3.392 1.00 87.56 91 THR A N 1
ATOM 739 C CA . THR A 1 91 ? 4.334 10.401 -4.639 1.00 87.56 91 THR A CA 1
ATOM 740 C C . THR A 1 91 ? 3.280 9.305 -4.488 1.00 87.56 91 THR A C 1
ATOM 742 O O . THR A 1 91 ? 2.552 9.054 -5.442 1.00 87.56 91 THR A O 1
ATOM 745 N N . LEU A 1 92 ? 3.236 8.598 -3.353 1.00 87.44 92 LEU A N 1
ATOM 746 C CA . LEU A 1 92 ? 2.217 7.585 -3.094 1.00 87.44 92 LEU A CA 1
ATOM 747 C C . LEU A 1 92 ? 0.951 8.235 -2.527 1.00 87.44 92 LEU A C 1
ATOM 749 O O . LEU A 1 92 ? 0.989 9.012 -1.563 1.00 87.44 92 LEU A O 1
ATOM 753 N N . ASN A 1 93 ? -0.183 7.850 -3.100 1.00 88.88 93 ASN A N 1
ATOM 754 C CA . ASN A 1 93 ? -1.504 8.273 -2.670 1.00 88.88 93 ASN A CA 1
ATOM 755 C C . ASN A 1 93 ? -1.997 7.338 -1.569 1.00 88.88 93 ASN A C 1
ATOM 757 O O . ASN A 1 93 ? -2.543 6.270 -1.829 1.00 88.88 93 ASN A O 1
ATOM 761 N N . MET A 1 94 ? -1.782 7.723 -0.315 1.00 89.25 94 MET A N 1
ATOM 762 C CA . MET A 1 94 ? -2.176 6.889 0.817 1.00 89.25 94 MET A CA 1
ATOM 763 C C . MET A 1 94 ? -3.603 7.161 1.279 1.00 89.25 94 MET A C 1
ATOM 765 O O . MET A 1 94 ? -3.982 8.300 1.554 1.00 89.25 94 MET A O 1
ATOM 769 N N . LEU A 1 95 ? -4.371 6.086 1.426 1.00 89.31 95 LEU A N 1
ATOM 770 C CA . LEU A 1 95 ? -5.733 6.080 1.940 1.00 89.31 95 LEU A CA 1
ATOM 771 C C . LEU A 1 95 ? -5.766 5.272 3.241 1.00 89.31 95 LEU A C 1
ATOM 773 O O . LEU A 1 95 ? -5.502 4.074 3.227 1.00 89.31 95 LEU A O 1
ATOM 777 N N . LEU A 1 96 ? -6.078 5.914 4.369 1.00 89.00 96 LEU A N 1
ATOM 778 C CA . LEU A 1 96 ? -6.183 5.235 5.666 1.00 89.00 96 LEU A CA 1
ATOM 779 C C . LEU A 1 96 ? -7.641 4.936 5.993 1.00 89.00 96 LEU A C 1
ATOM 781 O O . LEU A 1 96 ? -8.405 5.861 6.269 1.00 89.00 96 LEU A O 1
ATOM 785 N N . TYR A 1 97 ? -8.007 3.656 6.007 1.00 86.56 97 TYR A N 1
ATOM 786 C CA . TYR A 1 97 ? -9.384 3.219 6.230 1.00 86.56 97 TYR A CA 1
ATOM 787 C C . TYR A 1 97 ? -9.524 2.320 7.463 1.00 86.56 97 TYR A C 1
ATOM 789 O O . TYR A 1 97 ? -8.800 1.329 7.597 1.00 86.56 97 TYR A O 1
ATOM 797 N N . TYR A 1 98 ? -10.501 2.645 8.318 1.00 82.31 98 TYR A N 1
ATOM 798 C CA . TYR A 1 98 ? -10.898 1.851 9.481 1.00 82.31 98 TYR A CA 1
ATOM 799 C C . TYR A 1 98 ? -12.414 1.658 9.517 1.00 82.31 98 TYR A C 1
ATOM 801 O O . TYR A 1 98 ? -13.165 2.634 9.448 1.00 82.31 98 TYR A O 1
ATOM 809 N N . ALA A 1 99 ? -12.869 0.418 9.698 1.00 69.56 99 ALA A N 1
ATOM 810 C CA . ALA A 1 99 ? -14.277 0.155 9.971 1.00 69.56 99 ALA A CA 1
ATOM 811 C C . ALA A 1 99 ? -14.617 0.579 11.408 1.00 69.56 99 ALA A C 1
ATOM 813 O O . ALA A 1 99 ? -13.835 0.369 12.336 1.00 69.56 99 ALA A O 1
ATOM 814 N N . GLY A 1 100 ? -15.798 1.167 11.598 1.00 65.31 100 GLY A N 1
ATOM 815 C CA . GLY A 1 100 ? -16.330 1.507 12.923 1.00 65.31 100 GLY A CA 1
ATOM 816 C C . GLY A 1 100 ? -16.014 2.916 13.435 1.00 65.31 100 GLY A C 1
ATOM 817 O O . GLY A 1 100 ? -16.571 3.326 14.449 1.00 65.31 100 GLY A O 1
ATOM 818 N N . THR A 1 101 ? -15.192 3.711 12.743 1.00 57.97 101 THR A N 1
ATOM 819 C CA . THR A 1 101 ? -15.087 5.145 13.050 1.00 57.97 101 THR A CA 1
ATOM 820 C C . THR A 1 101 ? -16.173 5.911 12.296 1.00 57.97 101 THR A C 1
ATOM 822 O O . THR A 1 101 ? -16.010 6.236 11.122 1.00 57.97 101 THR A O 1
ATOM 825 N N . THR A 1 102 ? -17.285 6.216 12.969 1.00 51.12 102 THR A N 1
ATOM 826 C CA . THR A 1 102 ? -18.375 7.076 12.459 1.00 51.12 102 THR A CA 1
ATOM 827 C C . THR A 1 102 ? -17.929 8.513 12.167 1.00 51.12 102 THR A C 1
ATOM 829 O O . THR A 1 102 ? -18.631 9.241 11.473 1.00 51.12 102 THR A O 1
ATOM 832 N N . GLN A 1 103 ? -16.748 8.920 12.642 1.00 50.44 103 GLN A N 1
ATOM 833 C CA . GLN A 1 103 ? -16.144 10.220 12.361 1.00 50.44 103 GLN A CA 1
ATOM 834 C C . GLN A 1 103 ? -14.694 10.060 11.901 1.00 50.44 103 GLN A C 1
ATOM 836 O O . GLN A 1 103 ? -13.961 9.207 12.408 1.00 50.44 103 GLN A O 1
ATOM 841 N N . SER A 1 104 ? -14.264 10.908 10.962 1.00 57.53 104 SER A N 1
ATOM 842 C CA . SER A 1 104 ? -12.867 11.000 10.538 1.00 57.53 104 SER A CA 1
ATOM 843 C C . SER A 1 104 ? -12.002 11.446 11.718 1.00 57.53 104 SER A C 1
ATOM 845 O O . SER A 1 104 ? -11.906 12.637 12.016 1.00 57.53 104 SER A O 1
ATOM 847 N N . LYS A 1 105 ? -11.372 10.501 12.416 1.00 63.22 105 LYS A N 1
ATOM 848 C CA . LYS A 1 105 ? -10.390 10.831 13.448 1.00 63.22 105 LYS A CA 1
ATOM 849 C C . LYS A 1 105 ? -9.076 11.205 12.763 1.00 63.22 105 LYS A C 1
ATOM 851 O O . LYS A 1 105 ? -8.563 10.459 11.926 1.00 63.22 105 LYS A O 1
ATOM 856 N N . LYS A 1 106 ? -8.545 12.383 13.093 1.00 61.25 106 LYS A N 1
ATOM 857 C CA . LYS A 1 106 ? -7.181 12.766 12.721 1.00 61.25 106 LYS A CA 1
ATOM 858 C C . LYS A 1 106 ? -6.231 12.139 13.732 1.00 61.25 106 LYS A C 1
ATOM 860 O O . LYS A 1 106 ? -6.356 12.393 14.924 1.00 61.25 106 LYS A O 1
ATOM 865 N N . TYR A 1 107 ? -5.276 11.356 13.254 1.00 62.19 107 TYR A N 1
ATOM 866 C CA . TYR A 1 107 ? -4.196 10.817 14.075 1.00 62.19 107 TYR A CA 1
ATOM 867 C C . TYR A 1 107 ? -2.869 11.255 13.477 1.00 62.19 107 TYR A C 1
ATOM 869 O O . TYR A 1 107 ? -2.559 10.871 12.351 1.00 62.19 107 TYR A O 1
ATOM 877 N N . ASN A 1 108 ? -2.090 12.055 14.213 1.00 57.97 108 ASN A N 1
ATOM 878 C CA . ASN A 1 108 ? -0.757 12.509 13.798 1.00 57.97 108 ASN A CA 1
ATOM 879 C C . ASN A 1 108 ? -0.720 12.969 12.326 1.00 57.97 108 ASN A C 1
ATOM 881 O O . ASN A 1 108 ? 0.053 12.455 11.517 1.00 57.97 108 ASN A O 1
ATOM 885 N N . SER A 1 109 ? -1.625 13.893 11.978 1.00 61.50 109 SER A N 1
ATOM 886 C CA . SER A 1 109 ? -1.786 14.486 10.635 1.00 61.50 109 SER A CA 1
ATOM 887 C C . SER A 1 109 ? -2.364 13.560 9.554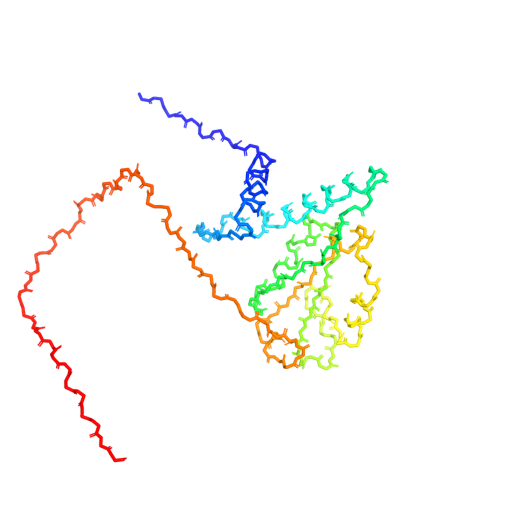 1.00 61.50 109 SER A C 1
ATOM 889 O O . SER A 1 109 ? -2.735 14.031 8.479 1.00 61.50 109 SER A O 1
ATOM 891 N N . ALA A 1 110 ? -2.504 12.262 9.828 1.00 69.69 110 ALA A N 1
ATOM 892 C CA . ALA A 1 110 ? -3.181 11.316 8.953 1.00 69.69 110 ALA A CA 1
ATOM 893 C C . ALA A 1 110 ? -4.698 11.414 9.159 1.00 69.69 110 ALA A C 1
ATOM 895 O O . ALA A 1 110 ? -5.194 11.324 10.285 1.00 69.69 110 ALA A O 1
ATOM 896 N N . THR A 1 111 ? -5.445 11.613 8.073 1.00 75.94 111 THR A N 1
ATOM 897 C CA . THR A 1 111 ? -6.910 11.667 8.131 1.00 75.94 111 THR A CA 1
ATOM 898 C C . THR A 1 111 ? -7.475 10.302 7.779 1.00 75.94 111 THR A C 1
ATOM 900 O O . THR A 1 111 ? -7.284 9.827 6.660 1.00 75.94 111 THR A O 1
ATOM 903 N N . ILE A 1 112 ? -8.186 9.692 8.727 1.00 83.56 112 ILE A N 1
ATOM 904 C CA . ILE A 1 112 ? -8.962 8.482 8.463 1.00 83.56 112 ILE A CA 1
ATOM 905 C C . ILE A 1 112 ? -10.153 8.862 7.592 1.00 83.56 112 ILE A C 1
ATOM 907 O O . ILE A 1 112 ? -10.945 9.738 7.952 1.00 83.56 112 ILE A O 1
ATOM 911 N N . ILE A 1 113 ? -10.272 8.220 6.434 1.00 85.88 113 ILE A N 1
ATOM 912 C CA . ILE A 1 113 ? -11.381 8.470 5.518 1.00 85.88 113 ILE A CA 1
ATOM 913 C C . ILE A 1 113 ? -12.623 7.703 5.968 1.00 85.88 113 ILE A C 1
ATOM 915 O O . ILE A 1 113 ? -12.560 6.523 6.305 1.00 85.88 113 ILE A O 1
ATOM 919 N N . ALA A 1 114 ? -13.764 8.390 5.959 1.00 84.56 114 ALA A N 1
ATOM 920 C CA . ALA A 1 114 ? -15.058 7.761 6.187 1.00 84.56 114 ALA A CA 1
ATOM 921 C C . ALA A 1 114 ? -15.401 6.796 5.042 1.00 84.56 114 ALA A C 1
ATOM 923 O O . ALA A 1 114 ? -14.973 6.999 3.903 1.00 84.56 114 ALA A O 1
ATOM 924 N N . LYS A 1 115 ? -16.232 5.790 5.332 1.00 84.94 115 LYS A N 1
ATOM 925 C CA . LYS A 1 115 ? -16.638 4.751 4.373 1.00 84.94 115 LYS A CA 1
ATOM 926 C C . LYS A 1 115 ? -17.184 5.308 3.060 1.00 84.94 115 LYS A C 1
ATOM 928 O O . LYS A 1 115 ? -16.736 4.887 2.001 1.00 84.94 115 LYS A O 1
ATOM 933 N N . SER A 1 116 ? -18.097 6.278 3.109 1.00 86.00 116 SER A N 1
ATOM 934 C CA . SER A 1 116 ? -18.671 6.890 1.900 1.00 86.00 116 SER A CA 1
ATOM 935 C C . SER A 1 116 ? -17.591 7.489 0.995 1.00 86.00 116 SER A C 1
ATOM 937 O O . SER A 1 116 ? -17.537 7.194 -0.195 1.00 86.00 116 SER A O 1
ATOM 939 N N . LYS A 1 117 ? -16.667 8.257 1.580 1.00 86.88 117 LYS A N 1
ATOM 940 C CA . LYS A 1 117 ? -15.532 8.854 0.867 1.00 86.88 117 LYS A CA 1
ATOM 941 C C . LYS A 1 117 ? -14.538 7.805 0.372 1.00 86.88 117 LYS A C 1
ATOM 943 O O . LYS A 1 117 ? -13.947 7.982 -0.688 1.00 86.88 117 LYS A O 1
ATOM 948 N N . PHE A 1 118 ? -14.337 6.728 1.127 1.00 87.94 118 PHE A N 1
ATOM 949 C CA . PHE A 1 118 ? -13.492 5.614 0.710 1.00 87.94 118 PHE A CA 1
ATOM 950 C C . PHE A 1 118 ? -14.055 4.916 -0.527 1.00 87.94 118 PHE A C 1
ATOM 952 O O . PHE A 1 118 ? -13.336 4.779 -1.512 1.00 87.94 118 PHE A O 1
ATOM 959 N N . VAL A 1 119 ? -15.347 4.579 -0.518 1.00 87.69 119 VAL A N 1
ATOM 960 C CA . VAL A 1 119 ? -16.039 3.973 -1.665 1.00 87.69 119 VAL A CA 1
ATOM 961 C C . VAL A 1 119 ? -15.991 4.894 -2.882 1.00 87.69 119 VAL A C 1
ATOM 963 O O . VAL A 1 119 ? -15.635 4.441 -3.963 1.00 87.69 119 VAL A O 1
ATOM 966 N N . GLN A 1 120 ? -16.259 6.193 -2.708 1.00 89.19 120 GLN A N 1
ATOM 967 C CA . GLN A 1 120 ? -16.152 7.175 -3.794 1.00 89.19 120 GLN A CA 1
ATOM 968 C C . GLN A 1 120 ? -14.742 7.234 -4.386 1.00 89.19 120 GLN A C 1
ATOM 970 O O . GLN A 1 120 ? -14.586 7.242 -5.602 1.00 89.19 120 GLN A O 1
ATOM 975 N N . LYS A 1 121 ? -13.706 7.244 -3.535 1.00 88.69 121 LYS A N 1
ATOM 976 C CA . LYS A 1 121 ? -12.318 7.241 -4.001 1.00 88.69 121 LYS A CA 1
ATOM 977 C C . LYS A 1 121 ? -11.970 5.968 -4.757 1.00 88.69 121 LYS A C 1
ATOM 979 O O . LYS A 1 121 ? -11.335 6.075 -5.791 1.00 88.69 121 LYS A O 1
ATOM 984 N N . LEU A 1 122 ? -12.379 4.798 -4.267 1.00 86.50 122 LEU A N 1
ATOM 985 C CA . LEU A 1 122 ? -12.131 3.535 -4.963 1.00 86.50 122 LEU A CA 1
ATOM 986 C C . LEU A 1 122 ? -12.867 3.460 -6.304 1.00 86.50 122 LEU A C 1
ATOM 988 O O . LEU A 1 122 ? -12.287 2.991 -7.273 1.00 86.50 122 LEU A O 1
ATOM 992 N N . ALA A 1 123 ? -14.106 3.951 -6.370 1.00 87.25 123 ALA A N 1
ATOM 993 C CA . ALA A 1 123 ? -14.891 3.981 -7.603 1.00 87.25 123 ALA A CA 1
ATOM 994 C C . ALA A 1 123 ? -14.320 4.943 -8.659 1.00 87.25 123 ALA A C 1
ATOM 996 O O . ALA A 1 123 ? -14.540 4.740 -9.847 1.00 87.25 123 ALA A O 1
ATOM 997 N N . ALA A 1 124 ? -13.593 5.979 -8.232 1.00 88.06 124 ALA A N 1
ATOM 998 C CA . ALA A 1 124 ? -12.928 6.918 -9.130 1.00 88.06 124 ALA A CA 1
ATOM 999 C C . ALA A 1 124 ? -11.610 6.380 -9.716 1.00 88.06 124 ALA A C 1
ATOM 1001 O O . ALA A 1 124 ? -11.093 6.963 -10.665 1.00 88.06 124 ALA A O 1
ATOM 1002 N N . LEU A 1 125 ? -11.048 5.300 -9.161 1.00 86.31 125 LEU A N 1
ATOM 1003 C CA . LEU A 1 125 ? -9.811 4.715 -9.671 1.00 86.31 125 LEU A CA 1
ATOM 1004 C C . LEU A 1 125 ? -10.086 3.906 -10.937 1.00 86.31 125 LEU A C 1
ATOM 1006 O O . LEU A 1 125 ? -10.964 3.044 -10.955 1.00 86.31 125 LEU A O 1
ATOM 1010 N N . SER A 1 126 ? -9.284 4.145 -11.974 1.00 84.00 126 SER A N 1
ATOM 1011 C CA . SER A 1 126 ? -9.347 3.376 -13.214 1.00 84.00 126 SER A CA 1
ATOM 1012 C C . SER A 1 126 ? -8.196 2.371 -13.308 1.00 84.00 126 SER A C 1
ATOM 1014 O O . SER A 1 126 ? -7.045 2.738 -13.055 1.00 84.00 126 SER A O 1
ATOM 1016 N N . PRO A 1 127 ? -8.440 1.126 -13.755 1.00 81.62 127 PRO A N 1
ATOM 1017 C CA . PRO A 1 127 ? -7.376 0.165 -14.047 1.00 81.62 127 PRO A CA 1
ATOM 1018 C C . PRO A 1 127 ? -6.446 0.600 -15.190 1.00 81.62 127 PRO A C 1
ATOM 1020 O O . PRO A 1 127 ? -5.406 -0.022 -15.394 1.00 81.62 127 PRO A O 1
ATOM 1023 N N . THR A 1 128 ? -6.809 1.636 -15.947 1.00 81.44 128 THR A N 1
ATOM 1024 C CA . THR A 1 128 ? -5.996 2.209 -17.030 1.00 81.44 128 THR A CA 1
ATOM 1025 C C . THR A 1 128 ? -5.225 3.456 -16.602 1.00 81.44 128 THR A C 1
ATOM 1027 O O . THR A 1 128 ? -4.453 3.987 -17.393 1.00 81.44 128 THR A O 1
ATOM 1030 N N . ASP A 1 129 ? -5.435 3.933 -15.376 1.00 83.69 129 ASP A N 1
ATOM 1031 C CA . ASP A 1 129 ? -4.790 5.130 -14.851 1.00 83.69 129 ASP A CA 1
ATOM 1032 C C . ASP A 1 129 ? -3.569 4.757 -13.989 1.00 83.69 129 ASP A C 1
ATOM 1034 O O . ASP A 1 129 ? -3.719 4.029 -12.997 1.00 83.69 129 ASP A O 1
ATOM 1038 N N . PRO A 1 130 ? -2.364 5.263 -14.316 1.00 81.75 130 PRO A N 1
ATOM 1039 C CA . PRO A 1 130 ? -1.178 5.127 -13.475 1.00 81.75 130 PRO A CA 1
ATOM 1040 C C . PRO A 1 130 ? -1.381 5.536 -12.013 1.00 81.75 130 PRO A C 1
ATOM 1042 O O . PRO A 1 130 ? -0.752 4.969 -11.111 1.00 81.75 130 PRO A O 1
ATOM 1045 N N . GLU A 1 131 ? -2.263 6.504 -11.745 1.00 84.31 131 GLU A N 1
ATOM 1046 C CA . GLU A 1 131 ? -2.551 6.965 -10.388 1.00 84.31 131 GLU A CA 1
ATOM 1047 C C . GLU A 1 131 ? -3.095 5.832 -9.499 1.00 84.31 131 GLU A C 1
ATOM 1049 O O . GLU A 1 131 ? -2.773 5.754 -8.304 1.00 84.31 131 GLU A O 1
ATOM 1054 N N . SER A 1 132 ? -3.820 4.877 -10.085 1.00 85.81 132 SER A N 1
ATOM 1055 C CA . SER A 1 132 ? -4.334 3.700 -9.384 1.00 85.81 132 SER A CA 1
ATOM 1056 C C . SER A 1 132 ? -3.219 2.820 -8.825 1.00 85.81 132 SER A C 1
ATOM 1058 O O . SER A 1 132 ? -3.310 2.385 -7.677 1.00 85.81 132 SER A O 1
ATOM 1060 N N . ALA A 1 133 ? -2.120 2.625 -9.564 1.00 84.56 133 ALA A N 1
ATOM 1061 C CA . ALA A 1 133 ? -0.974 1.841 -9.086 1.00 84.56 133 ALA A CA 1
ATOM 1062 C C . ALA A 1 133 ? -0.125 2.565 -8.034 1.00 84.56 133 ALA A C 1
ATOM 1064 O O . ALA A 1 133 ? 0.641 1.934 -7.302 1.00 84.56 133 ALA A O 1
ATOM 1065 N N . ARG A 1 134 ? -0.262 3.890 -7.928 1.00 86.75 134 ARG A N 1
ATOM 1066 C CA . ARG A 1 134 ? 0.370 4.696 -6.872 1.00 86.75 134 ARG A CA 1
ATOM 1067 C C . ARG A 1 134 ? -0.505 4.821 -5.629 1.00 86.75 134 ARG A C 1
ATOM 1069 O O . ARG A 1 134 ? -0.047 5.360 -4.616 1.00 86.75 134 ARG A O 1
ATOM 1076 N N . THR A 1 135 ? -1.741 4.335 -5.692 1.00 89.88 135 THR A N 1
ATOM 1077 C CA . THR A 1 135 ? -2.675 4.388 -4.575 1.00 89.88 135 THR A CA 1
ATOM 1078 C C . THR A 1 135 ? -2.487 3.187 -3.656 1.00 89.88 135 THR A C 1
ATOM 1080 O O . THR A 1 135 ? -2.505 2.029 -4.072 1.00 89.88 135 THR A O 1
ATOM 1083 N N . VAL A 1 136 ? -2.299 3.483 -2.372 1.00 89.94 136 VAL A N 1
ATOM 1084 C CA . VAL A 1 136 ? -2.048 2.505 -1.316 1.00 89.94 136 VAL A CA 1
ATOM 1085 C C . VAL A 1 136 ? -3.110 2.664 -0.240 1.00 89.94 136 VAL A C 1
ATOM 1087 O O . VAL A 1 136 ? -3.193 3.698 0.424 1.00 89.94 136 VAL A O 1
ATOM 1090 N N . VAL A 1 137 ? -3.909 1.625 -0.032 1.00 90.56 137 VAL A N 1
ATOM 1091 C CA . VAL A 1 137 ? -4.856 1.543 1.079 1.00 90.56 137 VAL A CA 1
ATOM 1092 C C . VAL A 1 137 ? -4.155 0.900 2.254 1.00 90.56 137 VAL A C 1
ATOM 1094 O O . VAL A 1 137 ? -3.656 -0.216 2.153 1.00 90.56 137 VAL A O 1
ATOM 1097 N N . VAL A 1 138 ? -4.139 1.593 3.384 1.00 90.19 138 VAL A N 1
ATOM 1098 C CA . VAL A 1 138 ? -3.635 1.056 4.641 1.00 90.19 138 VAL A CA 1
ATOM 1099 C C . VAL A 1 138 ? -4.817 0.853 5.575 1.00 90.19 138 VAL A C 1
ATOM 1101 O O . VAL A 1 138 ? -5.569 1.786 5.863 1.00 90.19 138 VAL A O 1
ATOM 1104 N N . THR A 1 139 ? -4.996 -0.382 6.027 1.00 89.50 139 THR A N 1
ATOM 1105 C CA . THR A 1 139 ? -6.118 -0.782 6.874 1.00 89.50 139 THR A CA 1
ATOM 1106 C C . THR A 1 139 ? -5.680 -1.774 7.949 1.00 89.50 139 THR A C 1
ATOM 1108 O O . THR A 1 139 ? -4.495 -2.091 8.079 1.00 89.50 139 THR A O 1
ATOM 1111 N N . THR A 1 140 ? -6.634 -2.251 8.746 1.00 87.38 140 THR A N 1
ATOM 1112 C CA . THR A 1 140 ? -6.400 -3.151 9.875 1.00 87.38 140 THR A CA 1
ATOM 1113 C C . THR A 1 140 ? -7.124 -4.476 9.711 1.00 87.38 140 THR A C 1
ATOM 1115 O O . THR A 1 140 ? -8.155 -4.563 9.047 1.00 87.38 140 THR A O 1
ATOM 1118 N N . TYR A 1 141 ? -6.628 -5.510 10.391 1.00 86.06 141 TYR A N 1
ATOM 1119 C CA . TYR A 1 141 ? -7.294 -6.815 10.436 1.00 86.06 141 TYR A CA 1
ATOM 1120 C C . TYR A 1 141 ? -8.744 -6.728 10.925 1.00 86.06 141 TYR A C 1
ATOM 1122 O O . TYR A 1 141 ? -9.629 -7.339 10.331 1.00 86.06 141 TYR A O 1
ATOM 1130 N N . SER A 1 142 ? -9.005 -5.927 11.962 1.00 84.25 142 SER A N 1
ATOM 1131 C CA . SER A 1 142 ? -10.363 -5.697 12.468 1.00 84.25 142 SER A CA 1
ATOM 1132 C C . SER A 1 142 ? -11.280 -5.081 11.410 1.00 84.25 142 SER A C 1
ATOM 1134 O O . SER A 1 142 ? -12.436 -5.477 11.295 1.00 84.25 142 SER A O 1
ATOM 1136 N N . THR A 1 143 ? -10.749 -4.174 10.587 1.00 82.81 143 THR A N 1
ATOM 1137 C CA . THR A 1 143 ? -11.485 -3.542 9.486 1.00 82.81 143 THR A CA 1
ATOM 1138 C C . THR A 1 143 ? -11.827 -4.536 8.389 1.00 82.81 143 THR A C 1
ATOM 1140 O O . THR A 1 143 ? -12.946 -4.531 7.896 1.00 82.81 143 THR A O 1
ATOM 1143 N N . LEU A 1 144 ? -10.905 -5.444 8.060 1.00 80.94 144 LEU A N 1
ATOM 1144 C CA . LEU A 1 144 ? -11.192 -6.532 7.124 1.00 80.94 144 LEU A CA 1
ATOM 1145 C C . LEU A 1 144 ? -12.201 -7.542 7.678 1.00 80.94 144 LEU A C 1
ATOM 1147 O O . LEU A 1 144 ? -12.837 -8.261 6.915 1.00 80.94 144 LEU A O 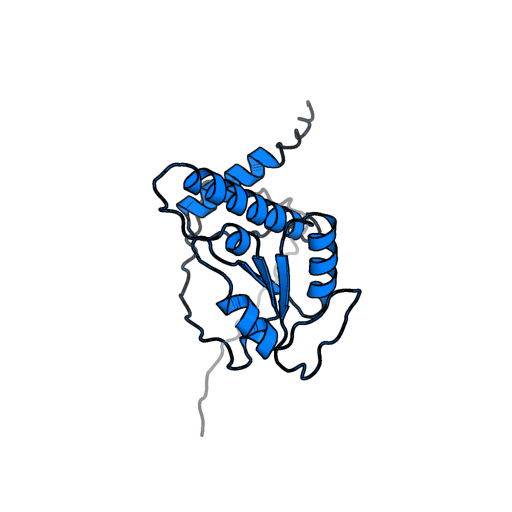1
ATOM 1151 N N . HIS A 1 145 ? -12.294 -7.675 9.001 1.00 78.88 145 HIS A N 1
ATOM 1152 C CA . HIS A 1 145 ? -13.213 -8.601 9.656 1.00 78.88 145 HIS A CA 1
ATOM 1153 C C . HIS A 1 145 ? -14.616 -8.023 9.863 1.00 78.88 145 HIS A C 1
ATOM 1155 O O . HIS A 1 145 ? -15.585 -8.781 9.917 1.00 78.88 145 HIS A O 1
ATOM 1161 N N . ALA A 1 146 ? -14.762 -6.699 9.924 1.00 72.75 146 ALA A N 1
ATOM 1162 C CA . ALA A 1 146 ? -16.061 -6.081 9.707 1.00 72.75 146 ALA A CA 1
ATOM 1163 C C . ALA A 1 146 ? -16.554 -6.508 8.312 1.00 72.75 146 ALA A C 1
ATOM 1165 O O . ALA A 1 146 ? -15.777 -6.466 7.363 1.00 72.75 146 ALA A O 1
ATOM 1166 N N . LYS A 1 147 ? -17.806 -6.977 8.192 1.00 60.31 147 LYS A N 1
ATOM 1167 C CA . LYS A 1 147 ? -18.414 -7.623 6.999 1.00 60.31 147 LYS A CA 1
ATOM 1168 C C . LYS A 1 147 ? -18.536 -6.717 5.750 1.00 60.31 147 LYS A C 1
ATOM 1170 O O . LYS A 1 147 ? -19.492 -6.814 4.992 1.00 60.31 147 LYS A O 1
ATOM 1175 N N . GLU A 1 148 ? -17.611 -5.791 5.552 1.00 68.75 148 GLU A N 1
ATOM 1176 C CA . GLU A 1 148 ? -17.578 -4.808 4.473 1.00 68.75 148 GLU A CA 1
ATOM 1177 C C . GLU A 1 148 ? -16.734 -5.271 3.281 1.00 68.75 148 GLU A C 1
ATOM 1179 O O . GLU A 1 148 ? -16.735 -4.612 2.245 1.00 68.75 148 GLU A O 1
ATOM 1184 N N . ILE A 1 149 ? -16.004 -6.382 3.427 1.00 67.88 149 ILE A N 1
ATOM 1185 C CA . ILE A 1 149 ? -15.107 -6.930 2.410 1.00 67.88 149 ILE A CA 1
ATOM 1186 C C . ILE A 1 149 ? -15.418 -8.415 2.230 1.00 67.88 149 ILE A C 1
ATOM 1188 O O . ILE A 1 149 ? -15.356 -9.195 3.184 1.00 67.88 149 ILE A O 1
ATOM 1192 N N . THR A 1 150 ? -15.735 -8.807 0.996 1.00 72.06 150 THR A N 1
ATOM 1193 C CA . THR A 1 150 ? -15.873 -10.215 0.612 1.00 72.06 150 THR A CA 1
ATOM 1194 C C . THR A 1 150 ? -14.494 -10.864 0.596 1.00 72.06 150 THR A C 1
ATOM 1196 O O . THR A 1 150 ? -13.573 -10.363 -0.047 1.00 72.06 150 THR A O 1
ATOM 1199 N N . LYS A 1 151 ? -14.343 -11.979 1.314 1.00 70.19 151 LYS A N 1
ATOM 1200 C CA . LYS A 1 151 ? -13.075 -12.704 1.431 1.00 70.19 151 LYS A CA 1
ATOM 1201 C C . LYS A 1 151 ? -13.118 -13.970 0.591 1.00 70.19 151 LYS A C 1
ATOM 1203 O O . LYS A 1 151 ? -14.077 -14.730 0.667 1.00 70.19 151 LYS A O 1
ATOM 1208 N N . SER A 1 152 ? -12.049 -14.212 -0.154 1.00 76.31 152 SER A N 1
ATOM 1209 C CA . SER A 1 152 ? -11.759 -15.506 -0.767 1.00 76.31 152 SER A CA 1
ATOM 1210 C C . SER A 1 152 ? -10.457 -16.029 -0.177 1.00 76.31 152 SER A C 1
ATOM 1212 O O . SER A 1 152 ? -9.423 -15.367 -0.287 1.00 76.31 152 SER A O 1
ATOM 1214 N N . GLU A 1 153 ? -10.495 -17.198 0.448 1.00 74.19 153 GLU A N 1
ATOM 1215 C CA . GLU A 1 153 ? -9.304 -17.828 1.012 1.00 74.19 153 GLU A CA 1
ATOM 1216 C C . GLU A 1 153 ? -8.732 -18.851 0.032 1.00 74.19 153 GLU A C 1
ATOM 1218 O O . GLU A 1 153 ? -9.460 -19.640 -0.570 1.00 74.19 153 GLU A O 1
ATOM 1223 N N . ARG A 1 154 ? -7.406 -18.849 -0.123 1.00 73.19 154 ARG A N 1
ATOM 1224 C CA . ARG A 1 154 ? -6.681 -19.845 -0.912 1.00 73.19 154 ARG A CA 1
ATOM 1225 C C . ARG A 1 154 ? -5.602 -20.459 -0.037 1.00 73.19 154 ARG A C 1
ATOM 1227 O O . ARG A 1 154 ? -4.766 -19.742 0.508 1.00 73.19 154 ARG A O 1
ATOM 1234 N N . LYS A 1 155 ? -5.607 -21.787 0.084 1.00 72.50 155 LYS A N 1
ATOM 1235 C CA . LYS A 1 155 ? -4.534 -22.510 0.773 1.00 72.50 155 LYS A CA 1
ATOM 1236 C C . LYS A 1 155 ? -3.249 -22.376 -0.045 1.00 72.50 155 LYS A C 1
ATOM 1238 O O . LYS A 1 155 ? -3.233 -22.704 -1.230 1.00 72.50 155 LYS A O 1
ATOM 1243 N N . LEU A 1 156 ? -2.192 -21.877 0.588 1.00 66.62 156 LEU A N 1
ATOM 1244 C CA . LEU A 1 156 ? -0.854 -21.809 0.008 1.00 66.62 156 LEU A CA 1
ATOM 1245 C C . LEU A 1 156 ? -0.048 -22.996 0.533 1.00 66.62 156 LEU A C 1
ATOM 1247 O O . LEU A 1 156 ? 0.135 -23.132 1.740 1.00 66.62 156 LEU A O 1
ATOM 1251 N N . VAL A 1 157 ? 0.430 -23.849 -0.372 1.00 67.50 157 VAL A N 1
ATOM 1252 C CA . VAL A 1 157 ? 1.407 -24.890 -0.036 1.00 67.50 157 VAL A CA 1
ATOM 1253 C C . VAL A 1 157 ? 2.787 -24.276 -0.220 1.00 67.50 157 VAL A C 1
ATOM 1255 O O . VAL A 1 157 ? 3.197 -23.980 -1.341 1.00 67.50 157 VAL A O 1
ATOM 1258 N N . ILE A 1 158 ? 3.485 -24.033 0.887 1.00 70.19 158 ILE A N 1
ATOM 1259 C CA . ILE A 1 158 ? 4.866 -23.555 0.850 1.00 70.19 158 ILE A CA 1
ATOM 1260 C C . ILE A 1 158 ? 5.742 -24.774 0.585 1.00 70.19 158 ILE A C 1
ATOM 1262 O O . ILE A 1 158 ? 5.991 -25.577 1.480 1.00 70.19 158 ILE A O 1
ATOM 1266 N N . GLN A 1 159 ? 6.179 -24.937 -0.661 1.00 57.09 159 GLN A N 1
ATOM 1267 C CA . GLN A 1 159 ? 7.160 -25.958 -0.988 1.00 57.09 159 GLN A CA 1
ATOM 1268 C C . GLN A 1 159 ? 8.524 -25.467 -0.498 1.00 57.09 159 GLN A C 1
ATOM 1270 O O . GLN A 1 159 ? 9.128 -24.572 -1.093 1.00 57.09 159 GLN A O 1
ATOM 1275 N N . GLU A 1 160 ? 8.999 -26.012 0.623 1.00 60.72 160 GLU A N 1
ATOM 1276 C CA . GLU A 1 160 ? 10.375 -25.789 1.052 1.00 60.72 160 GLU A CA 1
ATOM 1277 C C . GLU A 1 160 ? 11.306 -26.299 -0.049 1.00 60.72 160 GLU A C 1
ATOM 1279 O O . GLU A 1 160 ? 11.351 -27.495 -0.351 1.00 60.72 160 GLU A O 1
ATOM 1284 N N . ARG A 1 161 ? 12.074 -25.392 -0.664 1.00 55.03 161 ARG A N 1
ATOM 1285 C CA . ARG A 1 161 ? 13.262 -25.817 -1.399 1.00 55.03 161 ARG A CA 1
ATOM 1286 C C . ARG A 1 161 ? 14.182 -26.435 -0.351 1.00 55.03 161 ARG A C 1
ATOM 1288 O O . ARG A 1 161 ? 14.785 -25.701 0.430 1.00 55.03 161 ARG A O 1
ATOM 1295 N N . ARG A 1 162 ? 14.286 -27.769 -0.336 1.00 49.62 162 ARG A N 1
ATOM 1296 C CA . ARG A 1 162 ? 15.415 -28.479 0.274 1.00 49.62 162 ARG A CA 1
ATOM 1297 C C . ARG A 1 162 ? 16.662 -28.051 -0.491 1.00 49.62 162 ARG A C 1
ATOM 1299 O O . ARG A 1 162 ? 17.078 -28.701 -1.441 1.00 49.62 162 ARG A O 1
ATOM 1306 N N . GLY A 1 163 ? 17.184 -26.879 -0.154 1.00 44.78 163 GLY A N 1
ATOM 1307 C CA . GLY A 1 163 ? 18.515 -26.501 -0.571 1.00 44.78 163 GLY A CA 1
ATOM 1308 C C . GLY A 1 163 ? 19.460 -27.485 0.091 1.00 44.78 163 GLY A C 1
ATOM 1309 O O . GLY A 1 163 ? 19.449 -27.608 1.314 1.00 44.78 163 GLY A O 1
ATOM 1310 N N . GLU A 1 164 ? 20.268 -28.168 -0.711 1.00 45.47 164 GLU A N 1
ATOM 1311 C CA . GLU A 1 164 ? 21.520 -28.794 -0.286 1.00 45.47 164 GLU A CA 1
ATOM 1312 C C . GLU A 1 164 ? 22.480 -27.682 0.176 1.00 45.47 164 GLU A C 1
ATOM 1314 O O . GLU A 1 164 ? 23.468 -27.340 -0.462 1.00 45.47 164 GLU A O 1
ATOM 1319 N N . GLY A 1 165 ? 22.110 -26.998 1.253 1.00 46.84 165 GLY A N 1
ATOM 1320 C CA . GLY A 1 165 ? 22.918 -26.010 1.935 1.00 46.84 165 GLY A CA 1
ATOM 1321 C C . GLY A 1 165 ? 23.409 -26.659 3.209 1.00 46.84 165 GLY A C 1
ATOM 1322 O O . GLY A 1 165 ? 22.590 -27.061 4.035 1.00 46.84 165 GLY A O 1
ATOM 1323 N N . ASN A 1 166 ? 24.730 -26.786 3.345 1.00 48.03 166 ASN A N 1
ATOM 1324 C CA . ASN A 1 166 ? 25.378 -27.312 4.542 1.00 48.03 166 ASN A CA 1
ATOM 1325 C C . ASN A 1 166 ? 24.691 -26.781 5.802 1.00 48.03 166 ASN A C 1
ATOM 1327 O O . ASN A 1 166 ? 24.574 -25.565 5.985 1.00 48.03 166 ASN A O 1
ATOM 1331 N N . ALA A 1 167 ? 24.241 -27.711 6.647 1.00 46.41 167 ALA A N 1
ATOM 1332 C CA . ALA A 1 167 ? 23.655 -27.400 7.936 1.00 46.41 167 ALA A CA 1
ATOM 1333 C C . ALA A 1 167 ? 24.564 -26.403 8.678 1.00 46.41 167 ALA A C 1
ATOM 1335 O O . ALA A 1 167 ? 25.788 -26.587 8.685 1.00 46.41 167 ALA A O 1
ATOM 1336 N N . PRO A 1 168 ? 24.012 -25.341 9.290 1.00 47.59 168 PRO A N 1
ATOM 1337 C CA . PRO A 1 168 ? 24.808 -24.497 10.160 1.00 47.59 168 PRO A CA 1
ATOM 1338 C C . PRO A 1 168 ? 25.376 -25.392 11.264 1.00 47.59 168 PRO A C 1
ATOM 1340 O O . PRO A 1 168 ? 24.616 -26.008 12.011 1.00 47.59 168 PRO A O 1
ATOM 1343 N N . LYS A 1 169 ? 26.710 -25.495 11.341 1.00 46.75 169 LYS A N 1
ATOM 1344 C CA . LYS A 1 169 ? 27.395 -26.062 12.505 1.00 46.75 169 LYS A CA 1
ATOM 1345 C C . LYS A 1 169 ? 26.931 -25.253 13.713 1.00 46.75 169 LYS A C 1
ATOM 1347 O O . LYS A 1 169 ? 27.355 -24.111 13.882 1.00 46.75 169 LYS A O 1
ATOM 1352 N N . GLY A 1 170 ? 26.008 -25.821 14.485 1.00 43.50 170 GLY A N 1
ATOM 1353 C CA . GLY A 1 170 ? 25.688 -25.325 15.811 1.00 43.50 170 GLY A CA 1
ATOM 1354 C C . GLY A 1 170 ? 26.980 -25.315 16.612 1.00 43.50 170 GLY A C 1
ATOM 1355 O O . GLY A 1 170 ? 27.667 -26.332 16.678 1.00 43.50 170 GLY A O 1
ATOM 1356 N N . ASP A 1 171 ? 27.346 -24.144 17.125 1.00 42.88 171 ASP A N 1
ATOM 1357 C CA . ASP A 1 171 ? 28.414 -24.036 18.106 1.00 42.88 171 ASP A CA 1
ATOM 1358 C C . ASP A 1 171 ? 27.884 -24.672 19.394 1.00 42.88 171 ASP A C 1
ATOM 1360 O O . ASP A 1 171 ? 26.909 -24.222 20.003 1.00 42.88 171 ASP A O 1
ATOM 1364 N N . ASP A 1 172 ? 28.477 -25.815 19.694 1.00 51.81 172 ASP A N 1
ATOM 1365 C CA . ASP A 1 172 ? 28.090 -26.781 20.700 1.00 51.81 172 ASP A CA 1
ATOM 1366 C C . ASP A 1 172 ? 28.581 -26.278 22.062 1.00 51.81 172 ASP A C 1
ATOM 1368 O O . ASP A 1 172 ? 29.714 -26.527 22.474 1.00 51.81 172 ASP A O 1
ATOM 1372 N N . ARG A 1 173 ? 27.763 -25.468 22.743 1.00 45.81 173 ARG A N 1
ATOM 1373 C CA . ARG A 1 173 ? 28.006 -25.047 24.134 1.00 45.81 173 ARG A CA 1
ATOM 1374 C C . ARG A 1 173 ? 26.711 -25.018 24.931 1.00 45.81 173 ARG A C 1
ATOM 1376 O O . ARG A 1 173 ? 26.202 -23.950 25.258 1.00 45.81 173 ARG A O 1
ATOM 1383 N N . ASN A 1 174 ? 26.159 -26.205 25.176 1.00 43.12 174 ASN A N 1
ATOM 1384 C CA . ASN A 1 174 ? 25.543 -26.615 26.447 1.00 43.12 174 ASN A CA 1
ATOM 1385 C C . ASN A 1 174 ? 24.824 -27.957 26.255 1.00 43.12 174 ASN A C 1
ATOM 1387 O O . ASN A 1 174 ? 23.597 -28.036 26.225 1.00 43.12 174 ASN A O 1
ATOM 1391 N N . SER A 1 175 ? 25.597 -29.036 26.151 1.00 41.22 175 SER A N 1
ATOM 1392 C CA . SER A 1 175 ? 25.093 -30.384 26.390 1.00 41.22 175 SER A CA 1
ATOM 1393 C C . SER A 1 175 ? 24.880 -30.569 27.898 1.00 41.22 175 SER A C 1
ATOM 1395 O O . SER A 1 175 ? 25.789 -30.976 28.620 1.00 41.22 175 SER A O 1
ATOM 1397 N N . VAL A 1 176 ? 23.684 -30.244 28.388 1.00 45.53 176 VAL A N 1
ATOM 1398 C CA . VAL A 1 176 ? 23.199 -30.781 29.666 1.00 45.53 176 VAL A CA 1
ATOM 1399 C C . VAL A 1 176 ? 22.658 -32.187 29.372 1.00 45.53 176 VAL A C 1
ATOM 1401 O O . VAL A 1 176 ? 21.826 -32.322 28.470 1.00 45.53 176 VAL A O 1
ATOM 1404 N N . PRO A 1 177 ? 23.128 -33.247 30.051 1.00 40.91 177 PRO A N 1
ATOM 1405 C CA . PRO A 1 177 ? 22.659 -34.603 29.791 1.00 40.91 177 PRO A CA 1
ATOM 1406 C C . PRO A 1 177 ? 21.170 -34.752 30.144 1.00 40.91 177 PRO A C 1
ATOM 1408 O O . PRO A 1 177 ? 20.718 -34.315 31.201 1.00 40.91 177 PRO A O 1
ATOM 1411 N N . ARG A 1 178 ? 20.414 -35.368 29.225 1.00 39.34 178 ARG A N 1
ATOM 1412 C CA . ARG A 1 178 ? 19.013 -35.776 29.406 1.00 39.34 178 ARG A CA 1
ATOM 1413 C C . ARG A 1 178 ? 18.935 -36.905 30.436 1.00 39.34 178 ARG A C 1
ATOM 1415 O O . ARG A 1 178 ? 19.500 -37.968 30.200 1.00 39.34 178 ARG A O 1
ATOM 1422 N N . GLY A 1 179 ? 18.208 -36.672 31.527 1.00 37.75 179 GLY A N 1
ATOM 1423 C CA . GLY A 1 179 ? 17.667 -37.731 32.380 1.00 37.75 179 GLY A CA 1
ATOM 1424 C C . GLY A 1 179 ? 16.412 -38.354 31.759 1.00 37.75 179 GLY A C 1
ATOM 1425 O O . GLY A 1 179 ? 15.660 -37.675 31.059 1.00 37.75 179 GLY A O 1
ATOM 1426 N N . GLU A 1 180 ? 16.258 -39.655 31.984 1.00 38.97 180 GLU A N 1
ATOM 1427 C CA . GLU A 1 180 ? 15.142 -40.533 31.610 1.00 38.97 180 GLU A CA 1
ATOM 1428 C C . GLU A 1 180 ? 13.802 -40.185 32.294 1.00 38.97 180 GLU A C 1
ATOM 1430 O O . GLU A 1 180 ? 13.796 -39.632 33.390 1.00 38.97 180 GLU A O 1
ATOM 1435 N N . GLY A 1 181 ? 12.692 -40.619 31.668 1.00 37.31 181 GLY A N 1
ATOM 1436 C CA . GLY A 1 181 ? 11.323 -40.693 32.227 1.00 37.31 181 GLY A CA 1
ATOM 1437 C C . GLY A 1 181 ? 10.524 -39.387 32.094 1.00 37.31 181 GLY A C 1
ATOM 1438 O O . GLY A 1 181 ? 11.042 -38.321 32.383 1.00 37.31 181 GLY A O 1
ATOM 1439 N N . ASP A 1 182 ? 9.283 -39.317 31.612 1.00 36.47 182 ASP A N 1
ATOM 1440 C CA . ASP A 1 182 ? 8.210 -40.307 31.549 1.00 36.47 182 ASP A CA 1
ATOM 1441 C C . ASP A 1 182 ? 7.336 -40.119 30.300 1.00 36.47 182 ASP A C 1
ATOM 1443 O O . ASP A 1 182 ? 7.154 -39.015 29.777 1.00 36.47 182 ASP A O 1
ATOM 1447 N N . LYS A 1 183 ? 6.765 -41.235 29.836 1.00 42.25 183 LYS A N 1
ATOM 1448 C CA . LYS A 1 183 ? 5.664 -41.267 28.871 1.00 42.25 183 LYS A CA 1
ATOM 1449 C C . LYS A 1 183 ? 4.417 -40.672 29.528 1.00 42.25 183 LYS A C 1
ATOM 1451 O O . LYS A 1 183 ? 3.981 -41.174 30.557 1.00 42.25 183 LYS A O 1
ATOM 1456 N N . VAL A 1 184 ? 3.808 -39.673 28.896 1.00 38.41 184 VAL A N 1
ATOM 1457 C CA . VAL A 1 184 ? 2.423 -39.284 29.194 1.00 38.41 184 VAL A CA 1
ATOM 1458 C C . VAL A 1 184 ? 1.560 -39.748 28.029 1.00 38.41 184 VAL A C 1
ATOM 1460 O O . VAL A 1 184 ? 1.599 -39.186 26.935 1.00 38.41 184 VAL A O 1
ATOM 1463 N N . GLU A 1 185 ? 0.853 -40.842 28.277 1.00 36.84 185 GLU A N 1
ATOM 1464 C CA . GLU A 1 185 ? -0.208 -41.401 27.448 1.00 36.84 185 GLU A CA 1
ATOM 1465 C C . GLU A 1 185 ? -1.483 -40.585 27.724 1.00 36.84 185 GLU A C 1
ATOM 1467 O O . GLU A 1 185 ? -1.846 -40.371 28.880 1.00 36.84 185 GLU A O 1
ATOM 1472 N N . PHE A 1 186 ? -2.112 -40.045 26.678 1.00 36.22 186 PHE A N 1
ATOM 1473 C CA . PHE A 1 186 ? -3.382 -39.328 26.790 1.00 36.22 186 PHE A CA 1
ATOM 1474 C C . PHE A 1 186 ? -4.511 -40.264 26.364 1.00 36.22 186 PHE A C 1
ATOM 1476 O O . PHE A 1 186 ? -4.719 -40.473 25.169 1.00 36.22 186 PHE A O 1
ATOM 1483 N N . ASP A 1 187 ? -5.247 -40.784 27.344 1.00 39.38 187 ASP A N 1
ATOM 1484 C CA . ASP A 1 187 ? -6.548 -41.404 27.116 1.00 39.38 187 ASP A CA 1
ATOM 1485 C C . ASP A 1 187 ? -7.606 -40.314 26.904 1.00 39.38 187 ASP A C 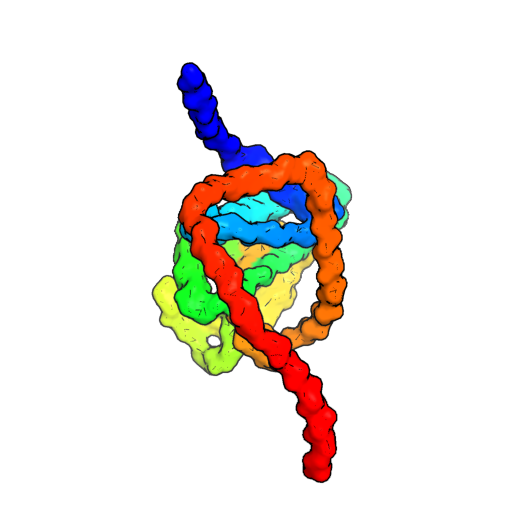1
ATOM 1487 O O . ASP A 1 187 ? -7.874 -39.483 27.776 1.00 39.38 187 ASP A O 1
ATOM 1491 N N . ASN A 1 188 ? -8.219 -40.325 25.720 1.00 40.97 188 ASN A N 1
ATOM 1492 C CA . ASN A 1 188 ? -9.444 -39.586 25.439 1.00 40.97 188 ASN A CA 1
ATOM 1493 C C . ASN A 1 188 ? -10.634 -40.406 25.945 1.00 40.97 188 ASN A C 1
ATOM 1495 O O . ASN A 1 188 ? -10.981 -41.423 25.346 1.00 40.97 188 ASN A O 1
ATOM 1499 N N . ALA A 1 189 ? -11.291 -39.928 26.999 1.00 39.03 189 ALA A N 1
ATOM 1500 C CA . ALA A 1 189 ? -12.636 -40.357 27.354 1.00 39.03 189 ALA A CA 1
ATOM 1501 C C . ALA A 1 189 ? -13.631 -39.262 26.946 1.00 39.03 189 ALA A C 1
ATOM 1503 O O . ALA A 1 189 ? -13.712 -38.203 27.568 1.00 39.03 189 ALA A O 1
ATOM 1504 N N . GLU A 1 190 ? -14.377 -39.536 25.877 1.00 44.25 190 GLU A N 1
ATOM 1505 C CA . GLU A 1 190 ? -15.668 -38.909 25.610 1.00 44.25 190 GLU A CA 1
ATOM 1506 C C . GLU A 1 190 ? -16.649 -39.278 26.726 1.00 44.25 190 GLU A C 1
ATOM 1508 O O . GLU A 1 190 ? -16.709 -40.433 27.152 1.00 44.25 190 GLU A O 1
ATOM 1513 N N . SER A 1 191 ? -17.459 -38.322 27.175 1.00 43.19 191 SER A N 1
ATOM 1514 C CA . SER A 1 191 ? -18.718 -38.596 27.870 1.00 43.19 191 SER A CA 1
ATOM 1515 C C . SER A 1 191 ? -19.630 -37.373 27.822 1.00 43.19 191 SER A C 1
ATOM 1517 O O . SER A 1 191 ? -19.251 -36.318 28.326 1.00 43.19 191 SER A O 1
ATOM 1519 N N . GLY A 1 192 ? -20.838 -37.591 27.291 1.00 39.66 192 GLY A N 1
ATOM 1520 C CA . GLY A 1 192 ? -22.087 -36.966 27.749 1.00 39.66 192 GLY A CA 1
ATOM 1521 C C . GLY A 1 192 ? -22.441 -35.610 27.176 1.00 39.66 192 GLY A C 1
ATOM 1522 O O . GLY A 1 192 ? -22.076 -34.606 27.819 1.00 39.66 192 GLY A O 1
#

Sequence (192 aa):
MTHKKHEPQSNAAYLVCIHDKMKEAGHCLRCNKMGLGKTMVFAAYIKYRARELEKDNDHRNPKSTFFLLLIINPVNTIHQIHKELKINFPTLNMLLYYAGTTQSKKYNSATIIAKSKFVQKLAALSPTDPESARTVVVTTYSTLHAKEITKSERKLVIQERRGEGNAPKGDDRNSVPRGEGDKVEFDNAESG

Organism: Hypocrea atroviridis (strain ATCC 20476 / IMI 206040) (NCBI:txid452589)